Protein AF-A0ABD3NKS5-F1 (afdb_monomer)

Mean predicted aligned error: 14.47 Å

Secondary structure (DSSP, 8-state):
-----------------SSSTTHHHHHHHHHHHHHHHHHHTSSSSSS--------------------HHHHHHHHHTT--SS-------SEEEEE---HHHHHHHTT--HHHHHHHHHHHHHHHHHHHSPPP--S---SSTTTTTT--EEEEEEEEGGGGGS-HHHHHHHHHHHHHHHHHHHT-HHHHTTSEEEEEES----TTS-HHHHHHHHHHHHHHHHHHHHHHHTT-S-GGG-EEEEEEEEE-HHHHHHHHHHHHHHHHHTT-S--TTPPP-HHHHHTTSTTTTSPPPSEEEE-TT--S-TTSSTTGGGG-EEEE--S-GGG--HHHHHHHHHHHHT----TTPPP-

Foldseek 3Di:
DDDDDDDDDDDDDDDDDDPPPVVVVVVVVVVVVVVVVVVVVVVPPPDDDDDDDDDDDDDDDDDDPPDPVNVVVVVVVPDDDDDPPQDAWQAEEEDQFFLQVVCVVVVHHSLVSLLLLLVLVVQVVVLLAADDDDDDDDDQSPRRLRHQEYEYALAELVCVPPDPVVVVSSLVSLLVSLQVLLPDPCQQQLQEAEAEFADLVPPVRDPSSSVSNVSSNVSSVVNNVVNVVVPVDDPSRHHYYYYYHRDFLVVQQVQLVVVLVVCVVVVNDDDPPDDDDPLSSLCSGSCNPPQQTQEYEYEQQDPDCRRPPVPSCPQHHYHYYNHNSSRCHSVVVSVRRSVSSPDDRQVPPDDD

Radius of gyration: 27.71 Å; Cα contacts (8 Å, |Δi|>4): 425; chains: 1; bounding box: 54×72×102 Å

Sequence (352 aa):
MRLSLLLLCSVPVLTLSFACDIVFSSLRWRCTTRQNQQFDLQHQVSTAEGNINSHHNLTQSSSTHTSARDKLDTLVSKKNTDDTSIDVPRHIAFICDGNSRWAELNSLPTSIGHARGADRVIKLISSLRPRQSETNQSDSSIYFRRVQYCTLFAFSTENWSRPKSEIDTIFKLIERVAIQYQQHDAIKNGQIQIQILGDLDDNRIPSGMRNALNKLQFDSREACSHRQSNNDADENNILIVCLAINYGGRADLLQATAKLAQAIAAGEVVPPGTTIDEAEITKRLYTANLPDPDLIIRTGGENRLSNFLLWNAAYAELCFSDVLWPDFDEVALEEAITWYGKRNRRFGGRED

Nearest PDB structures (foldseek):
  4u82-assembly1_A  TM=9.388E-01  e=6.860E-23  Staphylococcus aureus subsp. aureus N315
  7cpn-assembly1_A  TM=9.320E-01  e=3.226E-23  Thermobifida fusca YX
  7jli-assembly1_A  TM=8.791E-01  e=2.459E-22  Bacillus subtilis
  7jlr-assembly1_A-2  TM=8.865E-01  e=4.741E-21  Bacillus subtilis
  5hc8-assembly1_A  TM=9.338E-01  e=1.153E-19  Lavandula lanata

pLDDT: mean 75.51, std 26.71, range [24.12, 98.62]

InterPro domains:
  IPR001441 Decaprenyl diphosphate synthase-like [MF_01139] (88-349)
  IPR001441 Decaprenyl diphosphate synthase-like [PF01255] (95-348)
  IPR001441 Decaprenyl diphosphate synthase-like [PTHR10291] (86-348)
  IPR001441 Decaprenyl diphosphate synthase-like [TIGR00055] (88-348)
  IPR001441 Decaprenyl diphosphate synthase-like [cd00475] (91-342)
  IPR018520 Di-trans-poly-cis-decaprenylcistransferase-like, conserved site [PS01066] (294-311)
  IPR036424 Decaprenyl diphosphate synthase-like superfamily [G3DSA:3.40.1180.10] (69-350)
  IPR036424 Decaprenyl diphosphate synthase-like superfamily [SSF64005] (88-343)

Structure (mmCIF, N/CA/C/O backbone):
data_AF-A0ABD3NKS5-F1
#
_entry.id   AF-A0ABD3NKS5-F1
#
loop_
_atom_site.group_PDB
_atom_site.id
_atom_site.type_symbol
_atom_site.label_atom_id
_atom_site.label_alt_id
_atom_site.label_comp_id
_atom_site.label_asym_id
_atom_site.label_entity_id
_atom_site.label_seq_id
_atom_site.pdbx_PDB_ins_code
_atom_site.Cartn_x
_atom_site.Cartn_y
_atom_site.Cartn_z
_atom_site.occupancy
_atom_site.B_iso_or_equiv
_atom_site.auth_seq_id
_atom_site.auth_comp_id
_atom_site.auth_asym_id
_atom_site.auth_atom_id
_atom_site.pdbx_PDB_model_num
ATOM 1 N N . MET A 1 1 ? -13.076 -37.741 43.794 1.00 31.89 1 MET A N 1
ATOM 2 C CA . MET A 1 1 ? -12.903 -38.922 42.911 1.00 31.89 1 MET A CA 1
ATOM 3 C C . MET A 1 1 ? -14.072 -38.920 41.933 1.00 31.89 1 MET A C 1
ATOM 5 O O . MET A 1 1 ? -15.187 -38.823 42.413 1.00 31.89 1 MET A O 1
ATOM 9 N N . ARG A 1 2 ? -13.838 -38.641 40.635 1.00 33.62 2 ARG A N 1
ATOM 10 C CA . ARG A 1 2 ? -13.948 -39.598 39.494 1.00 33.62 2 ARG A CA 1
ATOM 11 C C . ARG A 1 2 ? -15.304 -40.341 39.471 1.00 33.62 2 ARG A C 1
ATOM 13 O O . ARG A 1 2 ? -15.647 -40.918 40.485 1.00 33.62 2 ARG A O 1
ATOM 20 N N . LEU A 1 3 ? -16.079 -40.469 38.394 1.00 28.91 3 LEU A N 1
ATOM 21 C CA . LEU A 1 3 ? -15.898 -40.258 36.955 1.00 28.91 3 LEU A CA 1
ATOM 22 C C . LEU A 1 3 ? -17.302 -40.368 36.289 1.00 28.91 3 LEU A C 1
ATOM 24 O O . LEU A 1 3 ? -18.137 -41.126 36.766 1.00 28.91 3 LEU A O 1
ATOM 28 N N . SER A 1 4 ? -17.505 -39.621 35.203 1.00 32.47 4 SER A N 1
ATOM 29 C CA . SER A 1 4 ? -18.199 -39.904 33.926 1.00 32.47 4 SER A CA 1
ATOM 30 C C . SER A 1 4 ? -19.131 -41.126 33.727 1.00 32.47 4 SER A C 1
ATOM 32 O O . SER A 1 4 ? -18.707 -42.250 33.964 1.00 32.47 4 SER A O 1
ATOM 34 N N . LEU A 1 5 ? -20.291 -40.910 33.071 1.00 29.81 5 LEU A N 1
ATOM 35 C CA . LEU A 1 5 ? -20.907 -41.779 32.031 1.00 29.81 5 LEU A CA 1
ATOM 36 C C . LEU A 1 5 ? -21.975 -40.953 31.251 1.00 29.81 5 LEU A C 1
ATOM 38 O O . LEU A 1 5 ? -22.957 -40.522 31.842 1.00 29.81 5 LEU A O 1
ATOM 42 N N . LEU A 1 6 ? -21.707 -40.432 30.044 1.00 32.06 6 LEU A N 1
ATOM 43 C CA . LEU A 1 6 ? -21.978 -41.015 28.711 1.00 32.06 6 LEU A CA 1
ATOM 44 C C . LEU A 1 6 ? -23.418 -41.527 28.500 1.00 32.06 6 LEU A C 1
ATOM 46 O O . LEU A 1 6 ? -23.748 -42.642 28.889 1.00 32.06 6 LEU A O 1
ATOM 50 N N . LEU A 1 7 ? -24.229 -40.738 27.781 1.00 30.91 7 LEU A N 1
ATOM 51 C CA . LEU A 1 7 ? -25.473 -41.174 27.140 1.00 30.91 7 LEU A CA 1
ATOM 52 C C . LEU A 1 7 ? -25.440 -40.780 25.657 1.00 30.91 7 LEU A C 1
ATOM 54 O O . LEU A 1 7 ? -25.323 -39.611 25.297 1.00 30.91 7 LEU A O 1
ATOM 58 N N . LEU A 1 8 ? -25.468 -41.820 24.827 1.00 30.36 8 LEU A N 1
ATOM 59 C CA . LEU A 1 8 ? -25.483 -41.828 23.369 1.00 30.36 8 LEU A CA 1
ATOM 60 C C . LEU A 1 8 ? -26.890 -41.519 22.837 1.00 30.36 8 LEU A C 1
ATOM 62 O O . LEU A 1 8 ? -27.864 -42.083 23.329 1.00 30.36 8 LEU A O 1
ATOM 66 N N . CYS A 1 9 ? -26.980 -40.728 21.765 1.00 29.19 9 CYS A N 1
ATOM 67 C CA . CYS A 1 9 ? -28.094 -40.763 20.810 1.00 29.19 9 CYS A CA 1
ATOM 68 C C . CYS A 1 9 ? -27.575 -40.517 19.380 1.00 29.19 9 CYS A C 1
ATOM 70 O O . CYS A 1 9 ? -27.347 -39.393 18.950 1.00 29.19 9 CYS A O 1
ATOM 72 N N . SER A 1 10 ? -27.311 -41.638 18.708 1.00 30.27 10 SER A N 1
ATOM 73 C CA . SER A 1 10 ? -27.614 -41.994 17.310 1.00 30.27 10 SER A CA 1
ATOM 74 C C . SER A 1 10 ? -28.033 -40.917 16.289 1.00 30.27 10 SER A C 1
ATOM 76 O O . SER A 1 10 ? -29.120 -40.354 16.385 1.00 30.27 10 SER A O 1
ATOM 78 N N . VAL A 1 11 ? -27.269 -40.838 15.188 1.00 32.34 11 VAL A N 1
ATOM 79 C CA . VAL A 1 11 ? -27.745 -40.478 13.835 1.00 32.34 11 VAL A CA 1
ATOM 80 C C . VAL A 1 11 ? -27.161 -41.499 12.837 1.00 32.34 11 VAL A C 1
ATOM 82 O O . VAL A 1 11 ? -25.956 -41.754 12.900 1.00 32.34 11 VAL A O 1
ATOM 85 N N . PRO A 1 12 ? -27.957 -42.122 11.944 1.00 35.78 12 PRO A N 1
ATOM 86 C CA . PRO A 1 12 ? -27.455 -43.123 11.007 1.00 35.78 12 PRO A CA 1
ATOM 87 C C . PRO A 1 12 ? -26.877 -42.501 9.726 1.00 35.78 12 PRO A C 1
ATOM 89 O O . PRO A 1 12 ? -27.481 -41.647 9.081 1.00 35.78 12 PRO A O 1
ATOM 92 N N . VAL A 1 13 ? -25.698 -42.997 9.350 1.00 34.88 13 VAL A N 1
ATOM 93 C CA . VAL A 1 13 ? -25.018 -42.803 8.064 1.00 34.88 13 VAL A CA 1
ATOM 94 C C . VAL A 1 13 ? -25.648 -43.743 7.038 1.00 34.88 13 VAL A C 1
ATOM 96 O O . VAL A 1 13 ? -25.549 -44.948 7.231 1.00 34.88 13 VAL A O 1
ATOM 99 N N . LEU A 1 14 ? -26.265 -43.217 5.972 1.00 31.59 14 LEU A N 1
ATOM 100 C CA . LEU A 1 14 ? -26.424 -43.868 4.655 1.00 31.59 14 LEU A CA 1
ATOM 101 C C . LEU A 1 14 ? -27.252 -42.973 3.719 1.00 31.59 14 LEU A C 1
ATOM 103 O O . LEU A 1 14 ? -28.464 -42.876 3.865 1.00 31.59 14 LEU A O 1
ATOM 107 N N . THR A 1 15 ? -26.581 -42.312 2.770 1.00 32.56 15 THR A N 1
ATOM 108 C CA . THR A 1 15 ? -27.015 -42.065 1.369 1.00 32.56 15 THR A CA 1
ATOM 109 C C . THR A 1 15 ? -25.966 -41.192 0.655 1.00 32.56 15 THR A C 1
ATOM 111 O O . THR A 1 15 ? -26.226 -40.084 0.203 1.00 32.56 15 THR A O 1
ATOM 114 N N . LEU A 1 16 ? -24.735 -41.704 0.537 1.00 32.91 16 LEU A N 1
ATOM 115 C CA . LEU A 1 16 ? -23.748 -41.219 -0.436 1.00 32.91 16 LEU A CA 1
ATOM 116 C C . LEU A 1 16 ? -23.667 -42.250 -1.569 1.00 32.91 16 LEU A C 1
ATOM 118 O O . LEU A 1 16 ? -22.886 -43.193 -1.502 1.00 32.91 16 LEU A O 1
ATOM 122 N N . SER A 1 17 ? -24.520 -42.120 -2.589 1.00 34.75 17 SER A N 1
ATOM 123 C CA . SER A 1 17 ? -24.365 -42.896 -3.835 1.00 34.75 17 SER A CA 1
ATOM 124 C C . SER A 1 17 ? -25.027 -42.266 -5.071 1.00 34.75 17 SER A C 1
ATOM 126 O O . SER A 1 17 ? -25.359 -42.969 -6.012 1.00 34.75 17 SER A O 1
ATOM 128 N N . PHE A 1 18 ? -25.217 -40.941 -5.109 1.00 34.66 18 PHE A N 1
ATOM 129 C CA . PHE A 1 18 ? -25.774 -40.271 -6.303 1.00 34.66 18 PHE A CA 1
ATOM 130 C C . PHE A 1 18 ? -25.001 -39.029 -6.780 1.00 34.66 18 PHE A C 1
ATOM 132 O O . PHE A 1 18 ? -25.436 -38.351 -7.704 1.00 34.66 18 PHE A O 1
ATOM 139 N N . ALA A 1 19 ? -23.821 -38.745 -6.215 1.00 33.88 19 ALA A N 1
ATOM 140 C CA . ALA A 1 19 ? -23.006 -37.584 -6.603 1.00 33.88 19 ALA A CA 1
ATOM 141 C C . ALA A 1 19 ? -21.759 -37.920 -7.453 1.00 33.88 19 ALA A C 1
ATOM 143 O O . ALA A 1 19 ? -21.056 -37.005 -7.877 1.00 33.88 19 ALA A O 1
ATOM 144 N N . CYS A 1 20 ? -21.478 -39.198 -7.742 1.00 31.20 20 CYS A N 1
ATOM 145 C CA . CYS A 1 20 ? -20.275 -39.586 -8.498 1.00 31.20 20 CYS A CA 1
ATOM 146 C C . CYS A 1 20 ? -20.442 -39.612 -10.029 1.00 31.20 20 CYS A C 1
ATOM 148 O O . CYS A 1 20 ? -19.438 -39.509 -10.730 1.00 31.20 20 CYS A O 1
ATOM 150 N N . ASP A 1 21 ? -21.660 -39.640 -10.574 1.00 35.31 21 ASP A N 1
ATOM 151 C CA . ASP A 1 21 ? -21.845 -39.784 -12.032 1.00 35.31 21 ASP A CA 1
ATOM 152 C C . ASP A 1 21 ? -21.838 -38.455 -12.813 1.00 35.31 21 ASP A C 1
ATOM 154 O O . ASP A 1 21 ? -21.674 -38.440 -14.033 1.00 35.31 21 ASP A O 1
ATOM 158 N N . ILE A 1 22 ? -21.918 -37.310 -12.126 1.00 38.44 22 ILE A N 1
ATOM 159 C CA . ILE A 1 22 ? -21.885 -35.979 -12.767 1.00 38.44 22 ILE A CA 1
ATOM 160 C C . ILE A 1 22 ? -20.445 -35.446 -12.909 1.00 38.44 22 ILE A C 1
ATOM 162 O O . ILE A 1 22 ? -20.153 -34.632 -13.786 1.00 38.44 22 ILE A O 1
ATOM 166 N N . VAL A 1 23 ? -19.495 -35.955 -12.120 1.00 39.00 23 VAL A N 1
ATOM 167 C CA . VAL A 1 23 ? -18.091 -35.507 -12.180 1.00 39.00 23 VAL A CA 1
ATOM 168 C C . VAL A 1 23 ? -17.303 -36.235 -13.280 1.00 39.00 23 VAL A C 1
ATOM 170 O O . VAL A 1 23 ? -16.432 -35.633 -13.905 1.00 39.00 23 VAL A O 1
ATOM 173 N N . PHE A 1 24 ? -17.655 -37.478 -13.629 1.00 34.50 24 PHE A N 1
ATOM 174 C CA . PHE A 1 24 ? -16.929 -38.244 -14.655 1.00 34.50 24 PHE A CA 1
ATOM 175 C C . PHE A 1 24 ? -17.296 -37.903 -16.112 1.00 34.50 24 PHE A C 1
ATOM 177 O O . PHE A 1 24 ? -16.494 -38.144 -17.017 1.00 34.50 24 PHE A O 1
ATOM 184 N N . SER A 1 25 ? -18.445 -37.271 -16.370 1.00 35.59 25 SER A N 1
ATOM 185 C CA . SER A 1 25 ? -18.842 -36.833 -17.721 1.00 35.59 25 SER A CA 1
ATOM 186 C C . SER A 1 25 ? -18.165 -35.522 -18.158 1.00 35.59 25 SER A C 1
ATOM 188 O O . SER A 1 25 ? -17.848 -35.352 -19.337 1.00 35.59 25 SER A O 1
ATOM 190 N N . SER A 1 26 ? -17.830 -34.629 -17.218 1.00 36.38 26 SER A N 1
ATOM 191 C CA . SER A 1 26 ? -17.168 -33.342 -17.511 1.00 36.38 26 SER A CA 1
ATOM 192 C C . SER A 1 26 ? -15.657 -33.458 -17.780 1.00 36.38 26 SER A C 1
ATOM 194 O O . SER A 1 26 ? -15.101 -32.688 -18.569 1.00 36.38 26 SER A O 1
ATOM 196 N N . LEU A 1 27 ? -14.991 -34.469 -17.206 1.00 35.47 27 LEU A N 1
ATOM 197 C CA . LEU A 1 27 ? -13.576 -34.771 -17.465 1.00 35.47 27 LEU A CA 1
ATOM 198 C C . LEU A 1 27 ? -13.345 -35.430 -18.834 1.00 35.47 27 LEU A C 1
ATOM 200 O O . LEU A 1 27 ? -12.314 -35.190 -19.464 1.00 35.47 27 LEU A O 1
ATOM 204 N N . ARG A 1 28 ? -14.322 -36.187 -19.351 1.00 34.31 28 ARG A N 1
ATOM 205 C CA . ARG A 1 28 ? -14.235 -36.803 -20.687 1.00 34.31 28 ARG A CA 1
ATOM 206 C C . ARG A 1 28 ? -14.417 -35.779 -21.815 1.00 34.31 28 ARG A C 1
ATOM 208 O O . ARG A 1 28 ? -13.778 -35.898 -22.856 1.00 34.31 28 ARG A O 1
ATOM 215 N N . TRP A 1 29 ? -15.199 -34.719 -21.589 1.00 31.20 29 TRP A N 1
ATOM 216 C CA . TRP A 1 29 ? -15.355 -33.632 -22.563 1.00 31.20 29 TRP A CA 1
ATOM 217 C C . TRP A 1 29 ? -14.075 -32.787 -22.692 1.00 31.20 29 TRP A C 1
ATOM 219 O O . TRP A 1 29 ? -13.611 -32.549 -23.803 1.00 31.20 29 TRP A O 1
ATOM 229 N N . ARG A 1 30 ? -13.417 -32.439 -21.573 1.00 35.59 30 ARG A N 1
ATOM 230 C CA . ARG A 1 30 ? -12.204 -31.592 -21.572 1.00 35.59 30 ARG A CA 1
ATOM 231 C C . ARG A 1 30 ? -10.946 -32.248 -22.163 1.00 35.59 30 ARG A C 1
ATOM 233 O O . ARG A 1 30 ? -10.083 -31.527 -22.660 1.00 35.59 30 ARG A O 1
ATOM 240 N N . CYS A 1 31 ? -10.833 -33.579 -22.154 1.00 37.03 31 CYS A N 1
ATOM 241 C CA . CYS A 1 31 ? -9.714 -34.271 -22.814 1.00 37.03 31 CYS A CA 1
ATOM 242 C C . CYS A 1 31 ? -9.882 -34.372 -24.340 1.00 37.03 31 CYS A C 1
ATOM 244 O O . CYS A 1 31 ? -8.886 -34.344 -25.059 1.00 37.03 31 CYS A O 1
ATOM 246 N N . THR A 1 32 ? -11.117 -34.408 -24.845 1.00 39.97 32 THR A N 1
ATOM 247 C CA . THR A 1 32 ? -11.379 -34.542 -26.290 1.00 39.97 32 THR A CA 1
ATOM 248 C C . THR A 1 32 ? -11.152 -33.215 -27.035 1.00 39.97 32 THR A C 1
ATOM 250 O O . THR A 1 32 ? -10.661 -33.205 -28.160 1.00 39.97 32 THR A O 1
ATOM 253 N N . THR A 1 33 ? -11.400 -32.068 -26.388 1.00 41.31 33 THR A N 1
ATOM 254 C CA . THR A 1 33 ? -11.183 -30.734 -26.987 1.00 41.31 33 THR A CA 1
ATOM 255 C C . THR A 1 33 ? -9.701 -30.345 -27.091 1.00 41.31 33 THR A C 1
ATOM 257 O O . THR A 1 33 ? -9.327 -29.621 -28.010 1.00 41.31 33 THR A O 1
ATOM 260 N N . ARG A 1 34 ? -8.833 -30.854 -26.199 1.00 36.28 34 ARG A N 1
ATOM 261 C CA . ARG A 1 34 ? -7.379 -30.596 -26.247 1.00 36.28 34 ARG A CA 1
ATOM 262 C C . ARG A 1 34 ? -6.646 -31.414 -27.314 1.00 36.28 34 ARG A C 1
ATOM 264 O O . ARG A 1 34 ? -5.676 -30.913 -27.866 1.00 36.28 34 ARG A O 1
ATOM 271 N N . GLN A 1 35 ? -7.114 -32.621 -27.644 1.00 39.31 35 GLN A N 1
ATOM 272 C CA . GLN A 1 35 ? -6.531 -33.405 -28.742 1.00 39.31 35 GLN A CA 1
ATOM 273 C C . GLN A 1 35 ? -6.917 -32.854 -30.124 1.00 39.31 35 GLN A C 1
ATOM 275 O O . GLN A 1 35 ? -6.071 -32.840 -31.012 1.00 39.31 35 GLN A O 1
ATOM 280 N N . ASN A 1 36 ? -8.123 -32.299 -30.295 1.00 37.88 36 ASN A N 1
ATOM 281 C CA . ASN A 1 36 ? -8.531 -31.716 -31.581 1.00 37.88 36 ASN A CA 1
ATOM 282 C C . ASN A 1 36 ? -7.872 -30.355 -31.879 1.00 37.88 36 ASN A C 1
ATOM 284 O O . ASN A 1 36 ? -7.546 -30.090 -33.030 1.00 37.88 36 ASN A O 1
ATOM 288 N N . GLN A 1 37 ? -7.571 -29.525 -30.870 1.00 37.50 37 GLN A N 1
ATOM 289 C CA . GLN A 1 37 ? -6.815 -28.276 -31.087 1.00 37.50 37 GLN A CA 1
ATOM 290 C C . GLN A 1 37 ? -5.328 -28.504 -31.402 1.00 37.50 37 GLN A C 1
ATOM 292 O O . GLN A 1 37 ? -4.684 -27.642 -31.993 1.00 37.50 37 GLN A O 1
ATOM 297 N N . GLN A 1 38 ? -4.779 -29.664 -31.034 1.00 35.28 38 GLN A N 1
ATOM 298 C CA . GLN A 1 38 ? -3.383 -30.010 -31.302 1.00 35.28 38 GLN A CA 1
ATOM 299 C C . GLN A 1 38 ? -3.190 -30.669 -32.683 1.00 35.28 38 GLN A C 1
ATOM 301 O O . GLN A 1 38 ? -2.082 -30.641 -33.212 1.00 35.28 38 GLN A O 1
ATOM 306 N N . PHE A 1 39 ? -4.268 -31.175 -33.301 1.00 34.31 39 PHE A N 1
ATOM 307 C CA . PHE A 1 39 ? -4.276 -31.673 -34.683 1.00 34.31 39 PHE A CA 1
ATOM 308 C C . PHE A 1 39 ? -4.460 -30.559 -35.735 1.00 34.31 39 PHE A C 1
ATOM 310 O O . PHE A 1 39 ? -3.875 -30.654 -36.811 1.00 34.31 39 PHE A O 1
ATOM 317 N N . ASP A 1 40 ? -5.166 -29.467 -35.418 1.00 36.38 40 ASP A N 1
ATOM 318 C CA . ASP A 1 40 ? -5.358 -28.336 -36.352 1.00 36.38 40 ASP A CA 1
ATOM 319 C C . ASP A 1 40 ? -4.126 -27.418 -36.490 1.00 36.38 40 ASP A C 1
ATOM 321 O O . ASP A 1 40 ? -3.957 -26.737 -37.500 1.00 36.38 40 ASP A O 1
ATOM 325 N N . LEU A 1 41 ? -3.206 -27.434 -35.518 1.00 34.06 41 LEU A N 1
ATOM 326 C CA . LEU A 1 41 ? -1.968 -26.640 -35.561 1.00 34.06 41 LEU A CA 1
ATOM 327 C C . LEU A 1 41 ? -0.808 -27.339 -36.292 1.00 34.06 41 LEU A C 1
ATOM 329 O O . LEU A 1 41 ? 0.196 -26.696 -36.591 1.00 34.06 41 LEU A O 1
ATOM 333 N N . GLN A 1 42 ? -0.943 -28.626 -36.633 1.00 34.38 42 GLN A N 1
ATOM 334 C CA . GLN A 1 42 ? 0.047 -29.359 -37.437 1.00 34.38 42 GLN A CA 1
ATOM 335 C C . GLN A 1 42 ? -0.288 -29.409 -38.937 1.00 34.38 42 GLN A C 1
ATOM 337 O O . GLN A 1 42 ? 0.547 -29.851 -39.720 1.00 34.38 42 GLN A O 1
ATOM 342 N N . HIS A 1 43 ? -1.446 -28.887 -39.362 1.00 34.47 43 HIS A N 1
ATOM 343 C CA . HIS A 1 43 ? -1.846 -28.853 -40.776 1.00 34.47 43 HIS A CA 1
ATOM 344 C C . HIS A 1 43 ? -1.724 -27.480 -41.464 1.00 34.47 43 HIS A C 1
ATOM 346 O O . HIS A 1 43 ? -2.007 -27.379 -42.656 1.00 34.47 43 HIS A O 1
ATOM 352 N N . GLN A 1 44 ? -1.241 -26.441 -40.769 1.00 32.19 44 GLN A N 1
ATOM 353 C CA . GLN A 1 44 ? -0.988 -25.107 -41.350 1.00 32.19 44 GLN A CA 1
ATOM 354 C C . GLN A 1 44 ? 0.496 -24.702 -41.407 1.00 32.19 44 GLN A C 1
ATOM 356 O O . GLN A 1 44 ? 0.817 -23.570 -41.757 1.00 32.19 44 GLN A O 1
ATOM 361 N N . VAL A 1 45 ? 1.418 -25.634 -41.151 1.00 33.34 45 VAL A N 1
ATOM 362 C CA . VAL A 1 45 ? 2.865 -25.439 -41.360 1.00 33.34 45 VAL A CA 1
ATOM 363 C C . VAL A 1 45 ? 3.360 -26.440 -42.404 1.00 33.34 45 VAL A C 1
ATOM 365 O O . VAL A 1 45 ? 4.120 -27.354 -42.113 1.00 33.34 45 VAL A O 1
ATOM 368 N N . SER A 1 46 ? 2.861 -26.317 -43.635 1.00 31.48 46 SER A N 1
ATOM 369 C CA . SER A 1 46 ? 3.431 -26.987 -44.813 1.00 31.48 46 SER A CA 1
ATOM 370 C C . SER A 1 46 ? 2.898 -26.358 -46.104 1.00 31.48 46 SER A C 1
ATOM 372 O O . SER A 1 46 ? 2.183 -27.000 -46.853 1.00 31.48 46 SER A O 1
ATOM 374 N N . THR A 1 47 ? 3.195 -25.077 -46.333 1.00 33.28 47 THR A N 1
ATOM 375 C CA . THR A 1 47 ? 3.251 -24.444 -47.669 1.00 33.28 47 THR A CA 1
ATOM 376 C C . THR A 1 47 ? 3.725 -23.000 -47.501 1.00 33.28 47 THR A C 1
ATOM 378 O O . THR A 1 47 ? 2.898 -22.101 -47.392 1.00 33.28 47 THR A O 1
ATOM 381 N N . ALA A 1 48 ? 5.038 -22.771 -47.432 1.00 29.08 48 ALA A N 1
ATOM 382 C CA . ALA A 1 48 ? 5.668 -21.487 -47.776 1.00 29.08 48 ALA A CA 1
ATOM 383 C C . ALA A 1 48 ? 7.200 -21.610 -47.690 1.00 29.08 48 ALA A C 1
ATOM 385 O O . ALA A 1 48 ? 7.843 -20.963 -46.871 1.00 29.08 48 ALA A O 1
ATOM 386 N N . GLU A 1 49 ? 7.795 -22.439 -48.547 1.00 27.41 49 GLU A N 1
ATOM 387 C CA . GLU A 1 49 ? 9.214 -22.315 -48.890 1.00 27.41 49 GLU A CA 1
ATOM 388 C C . GLU A 1 49 ? 9.339 -22.207 -50.413 1.00 27.41 49 GLU A C 1
ATOM 390 O O . GLU A 1 49 ? 8.871 -23.077 -51.145 1.00 27.41 49 GLU A O 1
ATOM 395 N N . GLY A 1 50 ? 9.962 -21.116 -50.872 1.00 26.33 50 GLY A N 1
ATOM 396 C CA . GLY A 1 50 ? 10.423 -20.931 -52.249 1.00 26.33 50 GLY A CA 1
ATOM 397 C C . GLY A 1 50 ? 9.717 -19.823 -53.039 1.00 26.33 50 GLY A C 1
ATOM 398 O O . GLY A 1 50 ? 8.754 -20.092 -53.745 1.00 26.33 50 GLY A O 1
ATOM 399 N N . ASN A 1 51 ? 10.237 -18.589 -53.016 1.00 27.22 51 ASN A N 1
ATOM 400 C CA . ASN A 1 51 ? 11.075 -18.100 -54.122 1.00 27.22 51 ASN A CA 1
ATOM 401 C C . ASN A 1 51 ? 11.630 -16.683 -53.896 1.00 27.22 51 ASN A C 1
ATOM 403 O O . ASN A 1 51 ? 11.034 -15.838 -53.236 1.00 27.22 51 ASN A O 1
ATOM 407 N N . ILE A 1 52 ? 12.805 -16.472 -54.481 1.00 28.34 52 ILE A N 1
ATOM 408 C CA . ILE A 1 52 ? 13.729 -15.346 -54.333 1.00 28.34 52 ILE A CA 1
ATOM 409 C C . ILE A 1 52 ? 13.529 -14.310 -55.462 1.00 28.34 52 ILE A C 1
ATOM 411 O O . ILE A 1 52 ? 13.295 -14.689 -56.603 1.00 28.34 52 ILE A O 1
ATOM 415 N N . ASN A 1 53 ? 13.718 -13.027 -55.114 1.00 26.44 53 ASN A N 1
ATOM 416 C CA . ASN A 1 53 ? 14.074 -11.835 -55.915 1.00 26.44 53 ASN A CA 1
ATOM 417 C C . ASN A 1 53 ? 13.359 -11.541 -57.252 1.00 26.44 53 ASN A C 1
ATOM 419 O O . ASN A 1 53 ? 13.576 -12.217 -58.252 1.00 26.44 53 ASN A O 1
ATOM 423 N N . SER A 1 54 ? 12.735 -10.358 -57.357 1.00 26.12 54 SER A N 1
ATOM 424 C CA . SER A 1 54 ? 13.270 -9.196 -58.109 1.00 26.12 54 SER A CA 1
ATOM 425 C C . SER A 1 54 ? 12.200 -8.120 -58.377 1.00 26.12 54 SER A C 1
ATOM 427 O O . SER A 1 54 ? 11.022 -8.416 -58.526 1.00 26.12 54 SER A O 1
ATOM 429 N N . HIS A 1 55 ? 12.688 -6.882 -58.504 1.00 27.81 55 HIS A N 1
ATOM 430 C CA . HIS A 1 55 ? 12.108 -5.699 -59.153 1.00 27.81 55 HIS A CA 1
ATOM 431 C C . HIS A 1 55 ? 11.606 -4.511 -58.312 1.00 27.81 55 HIS A C 1
ATOM 433 O O . HIS A 1 55 ? 10.762 -4.582 -57.428 1.00 27.81 55 HIS A O 1
ATOM 439 N N . HIS A 1 56 ? 12.221 -3.391 -58.694 1.00 26.86 56 HIS A N 1
ATOM 440 C CA . HIS A 1 56 ? 12.062 -2.001 -58.312 1.00 26.86 56 HIS A CA 1
ATOM 441 C C . HIS A 1 56 ? 10.697 -1.394 -58.677 1.00 26.86 56 HIS A C 1
ATOM 443 O O . HIS A 1 56 ? 10.134 -1.699 -59.724 1.00 26.86 56 HIS A O 1
ATOM 449 N N . ASN A 1 57 ? 10.376 -0.354 -57.899 1.00 24.12 57 ASN A N 1
ATOM 450 C CA . ASN A 1 57 ? 9.624 0.868 -58.213 1.00 24.12 57 ASN A CA 1
ATOM 451 C C . ASN A 1 57 ? 8.105 0.934 -57.971 1.00 24.12 57 ASN A C 1
ATOM 453 O O . ASN A 1 57 ? 7.309 0.262 -58.609 1.00 24.12 57 ASN A O 1
ATOM 457 N N . LEU A 1 58 ? 7.784 1.950 -57.152 1.00 27.39 58 LEU A N 1
ATOM 458 C CA . LEU A 1 58 ? 6.637 2.862 -57.213 1.00 27.39 58 LEU A CA 1
ATOM 459 C C . LEU A 1 58 ? 5.244 2.251 -57.019 1.00 27.39 58 LEU A C 1
ATOM 461 O O . LEU A 1 58 ? 4.648 1.756 -57.957 1.00 27.39 58 LEU A O 1
ATOM 465 N N . THR A 1 59 ? 4.675 2.468 -55.829 1.00 26.64 59 THR A N 1
ATOM 466 C CA . THR A 1 59 ? 3.462 3.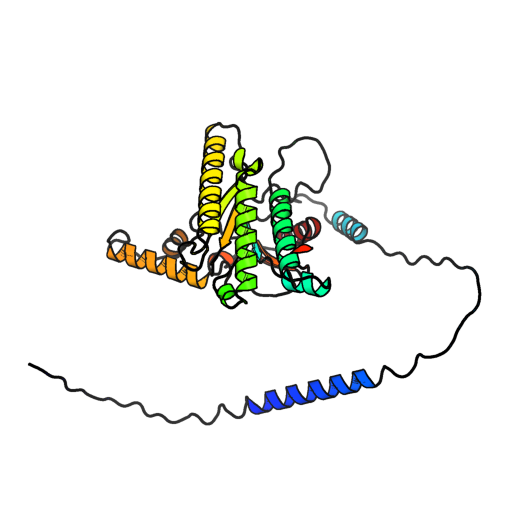294 -55.657 1.00 26.64 59 THR A CA 1
ATOM 467 C C . THR A 1 59 ? 3.238 3.565 -54.170 1.00 26.64 59 THR A C 1
ATOM 469 O O . THR A 1 59 ? 3.135 2.643 -53.366 1.00 26.64 59 THR A O 1
ATOM 472 N N . GLN A 1 60 ? 3.157 4.847 -53.810 1.00 30.58 60 GLN A N 1
ATOM 473 C CA . GLN A 1 60 ? 2.543 5.291 -52.563 1.00 30.58 60 GLN A CA 1
ATOM 474 C C . GLN A 1 60 ? 1.059 4.906 -52.600 1.00 30.58 60 GLN A C 1
ATOM 476 O O . GLN A 1 60 ? 0.344 5.315 -53.511 1.00 30.58 60 GLN A O 1
ATOM 481 N N . SER A 1 61 ? 0.587 4.161 -51.603 1.00 26.67 61 SER A N 1
ATOM 482 C CA . SER A 1 61 ? -0.831 4.164 -51.248 1.00 26.67 61 SER A CA 1
ATOM 483 C C . SER A 1 61 ? -0.946 4.317 -49.736 1.00 26.67 61 SER A C 1
ATOM 485 O O . SER A 1 61 ? -0.385 3.559 -48.949 1.00 26.67 61 SER A O 1
ATOM 487 N N . SER A 1 62 ? -1.579 5.418 -49.354 1.00 27.89 62 SER A N 1
ATOM 488 C CA . SER A 1 62 ? -1.815 5.867 -47.995 1.00 27.89 62 SER A CA 1
ATOM 489 C C . SER A 1 62 ? -2.941 5.053 -47.357 1.00 27.89 62 SER A C 1
ATOM 491 O O . SER A 1 62 ? -4.102 5.215 -47.731 1.00 27.89 62 SER A O 1
ATOM 493 N N . SER A 1 63 ? -2.626 4.226 -46.363 1.00 28.20 63 SER A N 1
ATOM 494 C CA . SER A 1 63 ? -3.611 3.711 -45.408 1.00 28.20 63 SER A CA 1
ATOM 495 C C . SER A 1 63 ? -3.555 4.563 -44.141 1.00 28.20 63 SER A C 1
ATOM 497 O O . SER A 1 63 ? -2.582 4.530 -43.388 1.00 28.20 63 SER A O 1
ATOM 499 N N . THR A 1 64 ? -4.588 5.372 -43.931 1.00 30.41 64 THR A N 1
ATOM 500 C CA . THR A 1 64 ? -4.749 6.268 -42.785 1.00 30.41 64 THR A CA 1
ATOM 501 C C . THR A 1 64 ? -4.979 5.470 -41.500 1.00 30.41 64 THR A C 1
ATOM 503 O O . THR A 1 64 ? -6.088 5.007 -41.238 1.00 30.41 64 THR A O 1
ATOM 506 N N . HIS A 1 65 ? -3.941 5.329 -40.674 1.00 34.00 65 HIS A N 1
ATOM 507 C CA . HIS A 1 65 ? -4.100 5.004 -39.259 1.00 34.00 65 HIS A CA 1
ATOM 508 C C . HIS A 1 65 ? -4.551 6.265 -38.516 1.00 34.00 65 HIS A C 1
ATOM 510 O O . HIS A 1 65 ? -3.740 7.117 -38.167 1.00 34.00 65 HIS A O 1
ATOM 516 N N . THR A 1 66 ? -5.856 6.396 -38.296 1.00 38.06 66 THR A N 1
ATOM 517 C CA . THR A 1 66 ? -6.424 7.384 -37.372 1.00 38.06 66 THR A CA 1
ATOM 518 C C . THR A 1 66 ? -5.948 7.048 -35.958 1.00 38.06 66 THR A C 1
ATOM 520 O O . THR A 1 66 ? -6.193 5.940 -35.470 1.00 38.06 66 THR A O 1
ATOM 523 N N . SER A 1 67 ? -5.215 7.964 -35.325 1.00 43.81 67 SER A N 1
ATOM 524 C CA . SER A 1 67 ? -4.587 7.718 -34.027 1.00 43.81 67 SER A CA 1
ATOM 525 C C . SER A 1 67 ? -5.627 7.761 -32.902 1.00 43.81 67 SER A C 1
ATOM 527 O O . SER A 1 67 ? -6.701 8.347 -33.046 1.00 43.81 67 SER A O 1
ATOM 529 N N . ALA A 1 68 ? -5.323 7.155 -31.752 1.00 42.19 68 ALA A N 1
ATOM 530 C CA . ALA A 1 68 ? -6.190 7.198 -30.572 1.00 42.19 68 ALA A CA 1
ATOM 531 C C . ALA A 1 68 ? -6.519 8.637 -30.107 1.00 42.19 68 ALA A C 1
ATOM 533 O O . ALA A 1 68 ? -7.579 8.847 -29.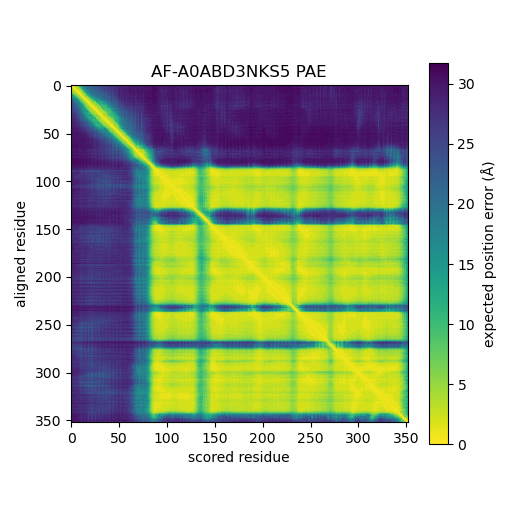519 1.00 42.19 68 ALA A O 1
ATOM 534 N N . ARG A 1 69 ? -5.671 9.626 -30.444 1.00 37.38 69 ARG A N 1
ATOM 535 C CA . ARG A 1 69 ? -5.930 11.063 -30.236 1.00 37.38 69 ARG A CA 1
ATOM 536 C C . ARG A 1 69 ? -7.121 11.570 -31.051 1.00 37.38 69 ARG A C 1
ATOM 538 O O . ARG A 1 69 ? -7.987 12.234 -30.500 1.00 37.38 69 ARG A O 1
ATOM 545 N N . ASP A 1 70 ? -7.235 11.177 -32.316 1.00 37.56 70 ASP A N 1
ATOM 546 C CA . ASP A 1 70 ? -8.297 11.682 -33.200 1.00 37.56 70 ASP A CA 1
ATOM 547 C C . ASP A 1 70 ? -9.683 11.155 -32.791 1.00 37.56 70 ASP A C 1
ATOM 549 O O . ASP A 1 70 ? -10.698 11.837 -32.954 1.00 37.56 70 ASP A O 1
ATOM 553 N N . LYS A 1 71 ? -9.732 9.943 -32.215 1.00 42.25 71 LYS A N 1
ATOM 554 C CA . LYS A 1 71 ? -10.952 9.368 -31.619 1.00 42.25 71 LYS A CA 1
ATOM 555 C C . LYS A 1 71 ? -11.345 10.053 -30.304 1.00 42.25 71 LYS A C 1
ATOM 557 O O . LYS A 1 71 ? -12.527 10.060 -29.966 1.00 42.25 71 LYS A O 1
ATOM 562 N N . LEU A 1 72 ? -10.383 10.618 -29.572 1.00 42.56 72 LEU A N 1
ATOM 563 C CA . LEU A 1 72 ? -10.615 11.354 -28.328 1.00 42.56 72 LEU A CA 1
ATOM 564 C C . LEU A 1 72 ? -11.256 12.720 -28.621 1.00 42.56 72 LEU A C 1
ATOM 566 O O . LEU A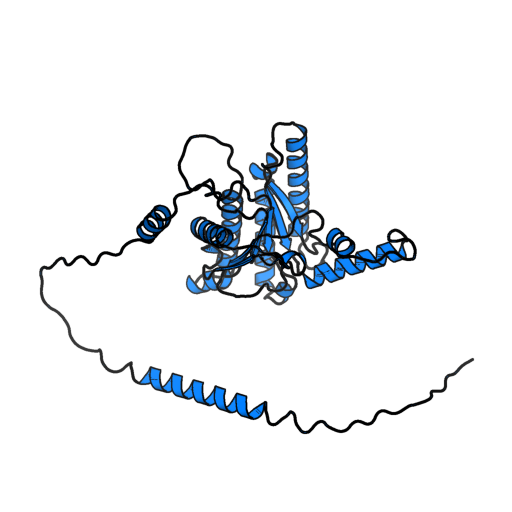 1 72 ? -12.284 13.050 -28.031 1.00 42.56 72 LEU A O 1
ATOM 570 N N . ASP A 1 73 ? -10.746 13.438 -29.623 1.00 37.66 73 ASP A N 1
ATOM 571 C CA . ASP A 1 73 ? -11.272 14.750 -30.033 1.00 37.66 73 ASP A CA 1
ATOM 572 C C . ASP A 1 73 ? -12.702 14.666 -30.597 1.00 37.66 73 ASP A C 1
ATOM 574 O O . ASP A 1 73 ? -13.542 15.548 -30.373 1.00 37.66 73 ASP A O 1
ATOM 578 N N . THR A 1 74 ? -13.042 13.559 -31.270 1.00 36.97 74 THR A N 1
ATOM 579 C CA . THR A 1 74 ? -14.412 13.337 -31.768 1.00 36.97 74 THR A CA 1
ATOM 580 C C . THR A 1 74 ? -15.411 12.986 -30.662 1.00 36.97 74 THR A C 1
ATOM 582 O O . THR A 1 74 ? -16.597 13.291 -30.808 1.00 36.97 74 THR A O 1
ATOM 585 N N . LEU A 1 75 ? -14.968 12.391 -29.549 1.00 41.12 75 LEU A N 1
ATOM 586 C CA . LEU A 1 75 ? -15.823 12.100 -28.389 1.00 41.12 75 LEU A CA 1
ATOM 587 C C . LEU A 1 75 ? -16.102 13.354 -27.546 1.00 41.12 75 LEU A C 1
ATOM 589 O O . LEU A 1 75 ? -17.210 13.501 -27.031 1.00 41.12 75 LEU A O 1
ATOM 593 N N . VAL A 1 76 ? -15.142 14.281 -27.467 1.00 42.88 76 VAL A N 1
ATOM 594 C CA . VAL A 1 76 ? -15.296 15.585 -26.793 1.00 42.88 76 VAL A CA 1
ATOM 595 C C . VAL A 1 76 ? -16.279 16.492 -27.546 1.00 42.88 76 VAL A C 1
ATOM 597 O O . VAL A 1 76 ? -17.073 17.205 -26.939 1.00 42.88 76 VAL A O 1
ATOM 600 N N . SER A 1 77 ? -16.324 16.392 -28.876 1.00 35.31 77 SER A N 1
ATOM 601 C CA . SER A 1 77 ? -17.135 17.273 -29.730 1.00 35.31 77 SER A CA 1
ATOM 602 C C . SER A 1 77 ? -18.653 17.010 -29.694 1.00 35.31 77 SER A C 1
ATOM 604 O O . SER A 1 77 ? -19.413 17.764 -30.301 1.00 35.31 77 SER A O 1
ATOM 606 N N . LYS A 1 78 ? -19.129 15.952 -29.018 1.00 35.53 78 LYS A N 1
ATOM 607 C CA . LYS A 1 78 ? -20.552 15.547 -29.048 1.00 35.53 78 LYS A CA 1
ATOM 608 C C . LYS A 1 78 ? -21.311 15.685 -27.728 1.00 35.53 78 LYS A C 1
ATOM 610 O O . LYS A 1 78 ? -22.453 15.234 -27.649 1.00 35.53 78 LYS A O 1
ATOM 615 N N . LYS A 1 79 ? -20.730 16.329 -26.713 1.00 32.22 79 LYS A N 1
ATOM 616 C CA . LYS A 1 79 ? -21.399 16.552 -25.423 1.00 32.22 79 LYS A CA 1
ATOM 617 C C . LYS A 1 79 ? -21.216 17.998 -24.953 1.00 32.22 79 LYS A C 1
ATOM 619 O O . LYS A 1 79 ? -20.370 18.284 -24.120 1.00 32.22 79 LYS A O 1
ATOM 624 N N . ASN A 1 80 ? -22.031 18.908 -25.484 1.00 37.94 80 ASN A N 1
ATOM 625 C CA . ASN A 1 80 ? -22.241 20.213 -24.858 1.00 37.94 80 ASN A CA 1
ATOM 626 C C . ASN A 1 80 ? -23.413 20.094 -23.884 1.00 37.94 80 ASN A C 1
ATOM 628 O O . ASN A 1 80 ? -24.533 19.883 -24.339 1.00 37.94 80 ASN A O 1
ATOM 632 N N . THR A 1 81 ? -23.123 20.159 -22.582 1.00 36.97 81 THR A N 1
ATOM 633 C CA . THR A 1 81 ? -23.599 21.187 -21.632 1.00 36.97 81 THR A CA 1
ATOM 634 C C . THR A 1 81 ? -23.222 20.765 -20.204 1.00 36.97 81 THR A C 1
ATOM 636 O O . THR A 1 81 ? -23.767 19.792 -19.692 1.00 36.97 81 THR A O 1
ATOM 639 N N . ASP A 1 82 ? -22.298 21.520 -19.605 1.00 37.19 82 ASP A N 1
ATOM 640 C CA . ASP A 1 82 ? -22.307 21.927 -18.190 1.00 37.19 82 ASP A CA 1
ATOM 641 C C . ASP A 1 82 ? -22.253 20.828 -17.099 1.00 37.19 82 ASP A C 1
ATOM 643 O O . ASP A 1 82 ? -23.177 20.685 -16.312 1.00 37.19 82 ASP A O 1
ATOM 647 N N . ASP A 1 83 ? -21.170 20.036 -17.085 1.00 40.44 83 ASP A N 1
ATOM 648 C CA . ASP A 1 83 ? -20.476 19.467 -15.900 1.00 40.44 83 ASP A CA 1
ATOM 649 C C . ASP A 1 83 ? -19.431 18.453 -16.408 1.00 40.44 83 ASP A C 1
ATOM 651 O O . ASP A 1 83 ? -19.712 17.273 -16.621 1.00 40.44 83 ASP A O 1
ATOM 655 N N . THR A 1 84 ? -18.219 18.918 -16.717 1.00 41.44 84 THR A N 1
ATOM 656 C CA . THR A 1 84 ? -17.097 18.041 -17.104 1.00 41.44 84 THR A CA 1
ATOM 657 C C . THR A 1 84 ? -16.068 17.949 -15.985 1.00 41.44 84 THR A C 1
ATOM 659 O O . THR A 1 84 ? -14.863 17.966 -16.244 1.00 41.44 84 THR A O 1
ATOM 662 N N . SER A 1 85 ? -16.513 17.878 -14.729 1.00 55.81 85 SER A N 1
ATOM 663 C CA . SER A 1 85 ? -15.631 17.428 -13.658 1.00 55.81 85 SER A CA 1
ATOM 664 C C . SER A 1 85 ? -15.459 15.910 -13.781 1.00 55.81 85 SER A C 1
ATOM 666 O O . SER A 1 85 ? -16.374 15.126 -13.554 1.00 55.81 85 SER A O 1
ATOM 668 N N . ILE A 1 86 ? -14.287 15.470 -14.242 1.00 63.81 86 ILE A N 1
ATOM 669 C CA . ILE A 1 86 ? -13.938 14.046 -14.220 1.00 63.81 86 ILE A CA 1
ATOM 670 C C . ILE A 1 86 ? -13.883 13.639 -12.748 1.00 63.81 86 ILE A C 1
ATOM 672 O O . ILE A 1 86 ? -13.138 14.251 -11.979 1.00 63.81 86 ILE A O 1
ATOM 676 N N . ASP A 1 87 ? -14.696 12.659 -12.344 1.00 80.69 87 ASP A N 1
ATOM 677 C CA . ASP A 1 87 ? -14.626 12.125 -10.985 1.00 80.69 87 ASP A CA 1
ATOM 678 C C . ASP A 1 87 ? -13.268 11.434 -10.807 1.00 80.69 87 ASP A C 1
ATOM 680 O O . ASP A 1 87 ? -12.896 10.549 -11.581 1.00 80.69 87 ASP A O 1
ATOM 684 N N . VAL A 1 88 ? -12.503 11.887 -9.816 1.00 85.38 88 VAL A N 1
ATOM 685 C CA . VAL A 1 88 ? -11.145 11.410 -9.537 1.00 85.38 88 VAL A CA 1
ATOM 686 C C . VAL A 1 88 ? -11.183 10.687 -8.196 1.00 85.38 88 VAL A C 1
ATOM 688 O O . VAL A 1 88 ? -11.651 11.278 -7.219 1.00 85.38 88 VAL A O 1
ATOM 691 N N . PRO A 1 89 ? -10.664 9.450 -8.111 1.00 91.69 89 PRO A N 1
ATOM 692 C CA . PRO A 1 89 ? -10.643 8.708 -6.858 1.00 91.69 89 PRO A CA 1
ATOM 693 C C . PRO A 1 89 ? -9.770 9.432 -5.826 1.00 91.69 89 PRO A C 1
ATOM 695 O O . PRO A 1 89 ? -8.648 9.851 -6.120 1.00 91.69 89 PRO A O 1
ATOM 698 N N . ARG A 1 90 ? -10.263 9.553 -4.593 1.00 91.75 90 ARG A N 1
ATOM 699 C CA . ARG A 1 90 ? -9.517 10.133 -3.471 1.00 91.75 90 ARG A CA 1
ATOM 700 C C . ARG A 1 90 ? -8.475 9.149 -2.949 1.00 91.75 90 ARG A C 1
ATOM 702 O O . ARG A 1 90 ? -7.376 9.563 -2.569 1.00 91.75 90 ARG A O 1
ATOM 709 N N . HIS A 1 91 ? -8.813 7.862 -2.935 1.00 95.50 91 HIS A N 1
ATOM 710 C CA . HIS A 1 91 ? -7.920 6.784 -2.525 1.00 95.50 91 HIS A CA 1
ATOM 711 C C . HIS A 1 91 ? -7.787 5.734 -3.632 1.00 95.50 91 HIS A C 1
ATOM 713 O O . HIS A 1 91 ? -8.759 5.067 -3.988 1.00 95.50 91 HIS A O 1
ATOM 719 N N . ILE A 1 92 ? -6.564 5.566 -4.147 1.00 97.56 92 ILE A N 1
ATOM 720 C CA . ILE A 1 92 ? -6.223 4.504 -5.099 1.00 97.56 92 ILE A CA 1
ATOM 721 C C . ILE A 1 92 ? -5.360 3.446 -4.406 1.00 97.56 92 ILE A C 1
ATOM 723 O O . ILE A 1 92 ? -4.345 3.772 -3.793 1.00 97.56 92 ILE A O 1
ATOM 727 N N . ALA A 1 93 ? -5.721 2.172 -4.532 1.00 98.56 93 ALA A N 1
ATOM 728 C CA . ALA A 1 93 ? -4.884 1.063 -4.090 1.00 98.56 93 ALA A CA 1
ATOM 729 C C . ALA A 1 93 ? -4.344 0.263 -5.285 1.00 98.56 93 ALA A C 1
ATOM 731 O O . ALA A 1 93 ? -5.045 0.065 -6.273 1.00 98.56 93 ALA A O 1
ATOM 732 N N . PHE A 1 94 ? -3.108 -0.223 -5.199 1.00 98.62 94 PHE A N 1
ATOM 733 C CA . PHE A 1 94 ? -2.408 -0.893 -6.291 1.00 98.62 94 PHE A CA 1
ATOM 734 C C . PHE A 1 94 ? -1.952 -2.293 -5.890 1.00 98.62 94 PHE A C 1
ATOM 736 O O . PHE A 1 94 ? -1.233 -2.480 -4.906 1.00 98.62 94 PHE A O 1
ATOM 743 N N . ILE A 1 95 ? -2.308 -3.276 -6.714 1.00 98.50 95 ILE A N 1
ATOM 744 C CA . ILE A 1 95 ? -1.716 -4.612 -6.713 1.00 98.50 95 ILE A CA 1
ATOM 745 C C . ILE A 1 95 ? -0.670 -4.646 -7.833 1.00 98.50 95 ILE A C 1
ATOM 747 O O . ILE A 1 95 ? -1.002 -4.841 -9.004 1.00 98.50 95 ILE A O 1
ATOM 751 N N . CYS A 1 96 ? 0.593 -4.439 -7.452 1.00 96.88 96 CYS A N 1
ATOM 752 C CA . CYS A 1 96 ? 1.745 -4.273 -8.343 1.00 96.88 96 CYS A CA 1
ATOM 753 C C . CYS A 1 96 ? 2.248 -5.614 -8.916 1.00 96.88 96 CYS A C 1
ATOM 755 O O . CYS A 1 96 ? 3.333 -6.094 -8.581 1.00 96.88 96 CYS A O 1
ATOM 757 N N . ASP A 1 97 ? 1.433 -6.258 -9.748 1.00 96.69 97 ASP A N 1
ATOM 758 C CA . ASP A 1 97 ? 1.694 -7.582 -10.321 1.00 96.69 97 ASP A CA 1
ATOM 759 C C . ASP A 1 97 ? 2.341 -7.485 -11.721 1.00 96.69 97 ASP A C 1
ATOM 761 O O . ASP A 1 97 ? 2.179 -6.507 -12.454 1.00 96.69 97 ASP A O 1
ATOM 765 N N . GLY A 1 98 ? 3.112 -8.509 -12.090 1.00 96.69 98 GLY A N 1
ATOM 766 C CA . GLY A 1 98 ? 3.789 -8.612 -13.384 1.00 96.69 98 GLY A CA 1
ATOM 767 C C . GLY A 1 98 ? 5.310 -8.451 -13.353 1.00 96.69 98 GLY A C 1
ATOM 768 O O . GLY A 1 98 ? 5.927 -8.629 -14.394 1.00 96.69 98 GLY A O 1
ATOM 769 N N . ASN A 1 99 ? 5.941 -8.192 -12.200 1.00 97.19 99 ASN A N 1
ATOM 770 C CA . ASN A 1 99 ? 7.400 -7.981 -12.111 1.00 97.19 99 ASN A CA 1
ATOM 771 C C . ASN A 1 99 ? 8.224 -9.154 -12.663 1.00 97.19 99 ASN A C 1
ATOM 773 O O . ASN A 1 99 ? 9.100 -8.959 -13.503 1.00 97.19 99 ASN A O 1
ATOM 777 N N . SER A 1 100 ? 7.935 -10.379 -12.211 1.00 94.75 100 SER A N 1
ATOM 778 C CA . SER A 1 100 ? 8.665 -11.575 -12.651 1.00 94.75 100 SER A CA 1
ATOM 779 C C . SER A 1 100 ? 8.430 -11.870 -14.132 1.00 94.75 100 SER A C 1
ATOM 781 O O . SER A 1 100 ? 9.387 -12.083 -14.867 1.00 94.75 100 SER A O 1
ATOM 783 N N . ARG A 1 101 ? 7.172 -11.770 -14.584 1.00 96.81 101 ARG A N 1
ATOM 784 C CA . ARG A 1 101 ? 6.786 -11.959 -15.992 1.00 96.81 101 ARG A CA 1
ATOM 785 C C . ARG A 1 101 ? 7.441 -10.929 -16.909 1.00 96.81 101 ARG A C 1
ATOM 787 O O . ARG A 1 101 ? 7.896 -11.273 -17.991 1.00 96.81 101 ARG A O 1
ATOM 794 N N . TRP A 1 102 ? 7.543 -9.680 -16.463 1.00 98.31 102 TRP A N 1
ATOM 795 C CA . TRP A 1 102 ? 8.232 -8.627 -17.204 1.00 98.31 102 TRP A CA 1
ATOM 796 C C . TRP A 1 102 ? 9.714 -8.956 -17.384 1.00 98.31 102 TRP A C 1
ATOM 798 O O . TRP A 1 102 ? 10.246 -8.816 -18.483 1.00 98.31 102 TRP A O 1
ATOM 808 N N . ALA A 1 103 ? 10.378 -9.440 -16.330 1.00 97.44 103 ALA A N 1
ATOM 809 C CA . ALA A 1 103 ? 11.772 -9.859 -16.425 1.00 97.44 103 ALA A CA 1
ATOM 810 C C . ALA A 1 103 ? 11.936 -11.039 -17.395 1.00 97.44 103 ALA A C 1
ATOM 812 O O . ALA A 1 103 ? 12.801 -10.986 -18.263 1.00 97.44 103 ALA A O 1
ATOM 813 N N . GLU A 1 104 ? 11.069 -12.050 -17.303 1.00 96.62 104 GLU A N 1
ATOM 814 C CA . GLU A 1 104 ? 11.068 -13.216 -18.196 1.00 96.62 104 GLU A CA 1
ATOM 815 C C . GLU A 1 104 ? 10.904 -12.820 -19.670 1.00 96.62 104 GLU A C 1
ATOM 817 O O . GLU A 1 104 ? 11.708 -13.236 -20.504 1.00 96.62 104 GLU A O 1
ATOM 822 N N . LEU A 1 105 ? 9.934 -11.956 -19.993 1.00 97.31 105 LEU A N 1
ATOM 823 C CA . LEU A 1 105 ? 9.710 -11.458 -21.359 1.00 97.31 105 LEU A CA 1
ATOM 824 C C . LEU A 1 105 ? 10.913 -10.689 -21.920 1.00 97.31 105 LEU A C 1
ATOM 826 O O . LEU A 1 105 ? 11.153 -10.710 -23.124 1.00 97.31 105 LEU A O 1
ATOM 830 N N . ASN A 1 106 ? 11.688 -10.043 -21.050 1.00 97.50 106 ASN A N 1
ATOM 831 C CA . ASN A 1 106 ? 12.899 -9.316 -21.419 1.00 97.50 106 ASN A CA 1
ATOM 832 C C . ASN A 1 106 ? 14.175 -10.170 -21.307 1.00 97.50 106 ASN A C 1
ATOM 834 O O . ASN A 1 106 ? 15.272 -9.644 -21.480 1.00 97.50 106 ASN A O 1
ATOM 838 N N . SER A 1 107 ? 14.063 -11.475 -21.027 1.00 97.94 107 SER A N 1
ATOM 839 C CA . SER A 1 107 ? 15.208 -12.373 -20.795 1.00 97.94 107 SER A CA 1
ATOM 840 C C . SER A 1 107 ? 16.150 -11.892 -19.677 1.00 97.94 107 SER A C 1
ATOM 842 O O . SER A 1 107 ? 17.372 -12.031 -19.756 1.00 97.94 107 SER A O 1
ATOM 844 N N . LEU A 1 108 ? 15.579 -11.308 -18.621 1.00 97.06 108 LEU A N 1
ATOM 845 C CA . LEU A 1 108 ? 16.283 -10.764 -17.462 1.00 97.06 108 LEU A CA 1
ATOM 846 C C . LEU A 1 108 ? 16.003 -11.591 -16.196 1.00 97.06 108 LEU A C 1
ATOM 848 O O . LEU A 1 108 ? 14.939 -12.197 -16.065 1.00 97.06 108 LEU A O 1
ATOM 852 N N . PRO A 1 109 ? 16.913 -11.580 -15.204 1.00 95.00 109 PRO A N 1
ATOM 853 C CA . PRO A 1 109 ? 16.639 -12.162 -13.894 1.00 95.00 109 PRO A CA 1
ATOM 854 C C . PRO A 1 109 ? 15.434 -11.505 -13.204 1.00 95.00 109 PRO A C 1
ATOM 856 O O . PRO A 1 109 ? 15.284 -10.282 -13.236 1.00 95.00 109 PRO A O 1
ATOM 859 N N . THR A 1 110 ? 14.633 -12.289 -12.477 1.00 93.88 110 THR A N 1
ATOM 860 C CA . THR A 1 110 ? 13.461 -11.817 -11.709 1.00 93.88 110 THR A CA 1
ATOM 861 C C . THR A 1 110 ? 13.778 -10.651 -10.765 1.00 93.88 110 THR A C 1
ATOM 863 O O . THR A 1 110 ? 12.958 -9.752 -10.579 1.00 93.88 110 THR A O 1
ATOM 866 N N . SER A 1 111 ? 14.988 -10.620 -10.199 1.00 93.88 111 SER A N 1
ATOM 867 C CA . SER A 1 111 ? 15.464 -9.520 -9.351 1.00 93.88 111 SER A CA 1
ATOM 868 C C . SER A 1 111 ? 15.479 -8.169 -10.074 1.00 93.88 111 SER A C 1
ATOM 870 O O . SER A 1 111 ? 15.188 -7.148 -9.453 1.00 93.88 111 SER A O 1
ATOM 872 N N . ILE A 1 112 ? 15.759 -8.154 -11.381 1.00 96.00 112 ILE A N 1
ATOM 873 C CA . ILE A 1 112 ? 15.717 -6.944 -12.209 1.00 96.00 112 ILE A CA 1
ATOM 874 C C . ILE A 1 112 ? 14.274 -6.485 -12.418 1.00 96.00 112 ILE A C 1
ATOM 876 O O . ILE A 1 112 ? 14.010 -5.289 -12.329 1.00 96.00 112 ILE A O 1
ATOM 880 N N . GLY A 1 113 ? 13.335 -7.413 -12.618 1.00 97.19 113 GLY A N 1
ATOM 881 C CA . GLY A 1 113 ? 11.907 -7.091 -12.693 1.00 97.19 113 GLY A CA 1
ATOM 882 C C . GLY A 1 113 ? 11.399 -6.424 -11.418 1.00 97.19 113 GLY A C 1
ATOM 883 O O . GLY A 1 113 ? 10.777 -5.367 -11.480 1.00 97.19 113 GLY A O 1
ATOM 884 N N . HIS A 1 114 ? 11.739 -6.979 -10.250 1.00 95.25 114 HIS A N 1
ATOM 885 C CA . HIS A 1 114 ? 11.405 -6.362 -8.959 1.00 95.25 114 HIS A CA 1
ATOM 886 C C . HIS A 1 114 ? 12.064 -4.990 -8.788 1.00 95.25 114 HIS A C 1
ATOM 888 O O . HIS A 1 114 ? 11.391 -4.047 -8.379 1.00 95.25 114 HIS A O 1
ATOM 894 N N . ALA A 1 115 ? 13.343 -4.842 -9.154 1.00 95.19 115 ALA A N 1
ATOM 895 C CA . ALA A 1 115 ? 14.038 -3.555 -9.094 1.00 95.19 115 ALA A CA 1
ATOM 896 C C . ALA A 1 115 ? 13.356 -2.485 -9.964 1.00 95.19 115 ALA A C 1
ATOM 898 O O . ALA A 1 115 ? 13.100 -1.383 -9.483 1.00 95.19 115 ALA A O 1
ATOM 899 N N . ARG A 1 116 ? 12.980 -2.827 -11.204 1.00 96.81 116 ARG A N 1
ATOM 900 C CA . ARG A 1 116 ? 12.204 -1.942 -12.087 1.00 96.81 116 ARG A CA 1
ATOM 901 C C . ARG A 1 116 ? 10.820 -1.637 -11.524 1.00 96.81 116 ARG A C 1
ATOM 903 O O . ARG A 1 116 ? 10.342 -0.514 -11.653 1.00 96.81 116 ARG A O 1
ATOM 910 N N . GLY A 1 117 ? 10.199 -2.606 -10.859 1.00 96.25 117 GLY A N 1
ATOM 911 C CA . GLY A 1 117 ? 8.947 -2.397 -10.147 1.00 96.25 117 GLY A CA 1
ATOM 912 C C . GLY A 1 117 ? 9.068 -1.386 -9.003 1.00 96.25 117 GLY A C 1
ATOM 913 O O . GLY A 1 117 ? 8.193 -0.538 -8.842 1.00 96.25 117 GLY A O 1
ATOM 914 N N . ALA A 1 118 ? 10.160 -1.407 -8.239 1.00 94.31 118 ALA A N 1
ATOM 915 C CA . ALA A 1 118 ? 10.416 -0.386 -7.223 1.00 94.31 118 ALA A CA 1
ATOM 916 C C . ALA A 1 118 ? 10.681 0.999 -7.833 1.00 94.31 118 ALA A C 1
ATOM 918 O O . ALA A 1 118 ? 10.145 1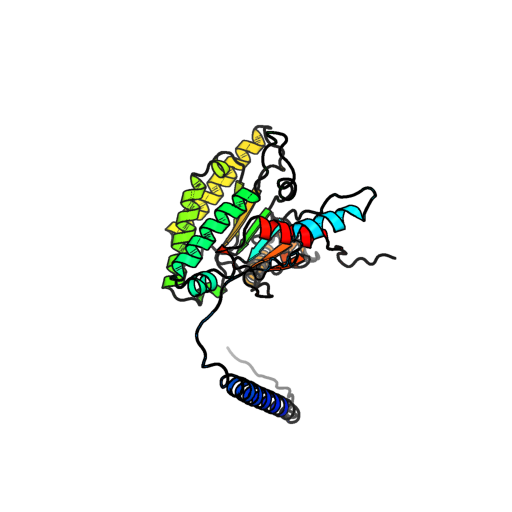.991 -7.340 1.00 94.31 118 ALA A O 1
ATOM 919 N N . ASP A 1 119 ? 11.429 1.075 -8.940 1.00 94.25 119 ASP A N 1
ATOM 920 C CA . ASP A 1 119 ? 11.592 2.332 -9.683 1.00 94.25 119 ASP A CA 1
ATOM 921 C C . ASP A 1 119 ? 10.233 2.873 -10.150 1.00 94.25 119 ASP A C 1
ATOM 923 O O . ASP A 1 119 ? 9.997 4.085 -10.145 1.00 94.25 119 ASP A O 1
ATOM 927 N N . ARG A 1 120 ? 9.309 1.977 -10.525 1.00 95.50 120 ARG A N 1
ATOM 928 C CA . ARG A 1 120 ? 7.959 2.372 -10.915 1.00 95.50 120 ARG A CA 1
ATOM 929 C C . ARG A 1 120 ? 7.154 2.948 -9.756 1.00 95.50 120 ARG A C 1
ATOM 931 O O . ARG A 1 120 ? 6.490 3.960 -9.956 1.00 95.50 120 ARG A O 1
ATOM 938 N N . VAL A 1 121 ? 7.247 2.364 -8.559 1.00 93.94 121 VAL A N 1
ATOM 939 C CA . VAL A 1 121 ? 6.627 2.926 -7.344 1.00 93.94 121 VAL A CA 1
ATOM 940 C C . VAL A 1 121 ? 7.079 4.372 -7.130 1.00 93.94 121 VAL A C 1
ATOM 942 O O . VAL A 1 121 ? 6.244 5.243 -6.896 1.00 93.94 121 VAL A O 1
ATOM 945 N N . ILE A 1 122 ? 8.381 4.645 -7.276 1.00 91.19 122 ILE A N 1
ATOM 946 C CA . ILE A 1 122 ? 8.936 5.995 -7.097 1.00 91.19 122 ILE A CA 1
ATOM 947 C C . ILE A 1 122 ? 8.309 6.994 -8.075 1.00 91.19 122 ILE A C 1
ATOM 949 O O . ILE A 1 122 ? 7.902 8.095 -7.688 1.00 91.19 122 ILE A O 1
ATOM 953 N N . LYS A 1 123 ? 8.213 6.597 -9.348 1.00 91.62 123 LYS A N 1
ATOM 954 C CA . LYS A 1 123 ? 7.590 7.414 -10.394 1.00 91.62 123 LYS A CA 1
ATOM 955 C C . LYS A 1 123 ? 6.107 7.635 -10.115 1.00 91.62 123 LYS A C 1
ATOM 957 O O . LYS A 1 123 ? 5.690 8.782 -10.087 1.00 91.62 123 LYS A O 1
ATOM 962 N N . LEU A 1 124 ? 5.357 6.576 -9.803 1.00 92.38 124 LEU A N 1
ATOM 963 C CA . LEU A 1 124 ? 3.934 6.662 -9.467 1.00 92.38 124 LEU A CA 1
ATOM 964 C C . LEU A 1 124 ? 3.678 7.660 -8.331 1.00 92.38 124 LEU A C 1
ATOM 966 O O . LEU A 1 124 ? 2.847 8.551 -8.473 1.00 92.38 124 LEU A O 1
ATOM 970 N N . ILE A 1 125 ? 4.402 7.537 -7.214 1.00 91.25 125 ILE A N 1
ATOM 971 C CA . ILE A 1 125 ? 4.243 8.443 -6.065 1.00 91.25 125 ILE A CA 1
ATOM 972 C C . ILE A 1 125 ? 4.524 9.894 -6.484 1.00 91.25 125 ILE A C 1
ATOM 974 O O . ILE A 1 125 ? 3.833 10.815 -6.052 1.00 91.25 125 ILE A O 1
ATOM 978 N N . SER A 1 126 ? 5.517 10.102 -7.352 1.00 87.62 126 SER A N 1
ATOM 979 C CA . SER A 1 126 ? 5.847 11.429 -7.880 1.00 87.62 126 SER A CA 1
ATOM 980 C C . SER A 1 126 ? 4.740 12.000 -8.772 1.00 87.62 126 SER A C 1
ATOM 982 O O . SER A 1 126 ? 4.493 13.205 -8.709 1.00 87.62 126 SER A O 1
ATOM 984 N N . SER A 1 127 ? 4.071 11.159 -9.566 1.00 86.69 127 SER A N 1
ATOM 985 C CA . SER A 1 127 ? 2.951 11.542 -10.437 1.00 86.69 127 SER A CA 1
ATOM 986 C C . SER A 1 127 ? 1.665 11.828 -9.647 1.00 86.69 127 SER A C 1
ATOM 988 O O . SER A 1 127 ? 0.917 12.729 -10.015 1.00 86.69 127 SER A O 1
ATOM 990 N N . LEU A 1 128 ? 1.429 11.117 -8.536 1.00 87.38 128 LEU A N 1
ATOM 991 C CA . LEU A 1 128 ? 0.269 11.319 -7.653 1.00 87.38 128 LEU A CA 1
ATOM 992 C C . LEU A 1 128 ? 0.385 12.550 -6.747 1.00 87.38 128 LEU A C 1
ATOM 994 O O . LEU A 1 128 ? -0.620 13.025 -6.225 1.00 87.38 128 LEU A O 1
ATOM 998 N N . ARG A 1 129 ? 1.598 13.061 -6.516 1.00 78.31 129 ARG A N 1
ATOM 999 C CA . ARG A 1 129 ? 1.803 14.197 -5.614 1.00 78.31 129 ARG A CA 1
ATOM 1000 C C . ARG A 1 129 ? 1.126 15.459 -6.178 1.00 78.31 129 ARG A C 1
ATOM 1002 O O . ARG A 1 129 ? 1.397 15.819 -7.328 1.00 78.31 129 ARG A O 1
ATOM 1009 N N . PRO A 1 130 ? 0.339 16.193 -5.370 1.00 63.50 130 PRO A N 1
ATOM 1010 C CA . PRO A 1 130 ? -0.204 17.472 -5.800 1.00 63.50 130 PRO A CA 1
ATOM 1011 C C . PRO A 1 130 ? 0.939 18.431 -6.172 1.00 63.50 130 PRO A C 1
ATOM 1013 O O . PRO A 1 130 ? 1.845 18.694 -5.379 1.00 63.50 130 PRO A O 1
ATOM 1016 N N . ARG A 1 131 ? 0.943 18.927 -7.416 1.00 60.78 131 ARG A N 1
ATOM 1017 C CA . ARG A 1 131 ? 1.892 19.963 -7.847 1.00 60.78 131 ARG A CA 1
ATOM 1018 C C . ARG A 1 131 ? 1.402 21.311 -7.330 1.00 60.78 131 ARG A C 1
ATOM 1020 O O . ARG A 1 131 ? 0.251 21.673 -7.573 1.00 60.78 131 ARG A O 1
ATOM 1027 N N . GLN A 1 132 ? 2.269 22.060 -6.647 1.00 51.59 132 GLN A N 1
ATOM 1028 C CA . GLN A 1 132 ? 1.997 23.471 -6.385 1.00 51.59 132 GLN A CA 1
ATOM 1029 C C . GLN A 1 132 ? 1.865 24.193 -7.728 1.00 51.59 132 GLN A C 1
ATOM 1031 O O . GLN A 1 132 ? 2.608 23.922 -8.670 1.00 51.59 132 GLN A O 1
ATOM 1036 N N . SER A 1 133 ? 0.840 25.036 -7.819 1.00 48.41 133 SER A N 1
ATOM 1037 C CA . SER A 1 133 ? 0.497 25.822 -8.996 1.00 48.41 133 SER A CA 1
ATOM 1038 C C . SER A 1 133 ? 1.634 26.780 -9.343 1.00 48.41 133 SER A C 1
ATOM 1040 O O . SER A 1 133 ? 1.617 27.937 -8.941 1.00 48.41 133 SER A O 1
ATOM 1042 N N . GLU A 1 134 ? 2.593 26.319 -10.133 1.00 42.22 134 GLU A N 1
ATOM 1043 C CA . GLU A 1 134 ? 3.533 27.192 -10.812 1.00 42.22 134 GLU A CA 1
ATOM 1044 C C . GLU A 1 134 ? 3.369 26.998 -12.313 1.00 42.22 134 GLU A C 1
ATOM 1046 O O . GLU A 1 134 ? 3.821 26.028 -12.913 1.00 42.22 134 GLU A O 1
ATOM 1051 N N . THR A 1 135 ? 2.709 27.996 -12.895 1.00 40.94 135 THR A N 1
ATOM 1052 C CA . THR A 1 135 ? 2.625 28.313 -14.320 1.00 40.94 135 THR A CA 1
ATOM 1053 C C . THR A 1 135 ? 1.617 27.532 -15.167 1.00 40.94 135 THR A C 1
ATOM 1055 O O . THR A 1 135 ? 1.553 26.308 -15.201 1.00 40.94 135 THR A O 1
ATOM 1058 N N . ASN A 1 136 ? 0.819 28.337 -15.868 1.00 44.56 136 ASN A N 1
ATOM 1059 C CA . ASN A 1 136 ? -0.088 28.054 -16.975 1.00 44.56 136 ASN A CA 1
ATOM 1060 C C . ASN A 1 136 ? 0.488 27.068 -18.009 1.00 44.56 136 ASN A C 1
ATOM 1062 O O . ASN A 1 136 ? 0.919 27.482 -19.086 1.00 44.56 136 ASN A O 1
ATOM 1066 N N . GLN A 1 137 ? 0.484 25.770 -17.711 1.00 39.56 137 GLN A N 1
ATOM 1067 C CA . GLN A 1 137 ? 0.862 24.742 -18.673 1.00 39.56 137 GLN A CA 1
ATOM 1068 C C . GLN A 1 137 ? -0.189 23.629 -18.722 1.00 39.56 137 GLN A C 1
ATOM 1070 O O . GLN A 1 137 ? -0.627 23.090 -17.705 1.00 39.56 137 GLN A O 1
ATOM 1075 N N . SER A 1 138 ? -0.630 23.380 -19.950 1.00 43.78 138 SER A N 1
ATOM 1076 C CA . SER A 1 138 ? -1.832 22.675 -20.383 1.00 43.78 138 SER A CA 1
ATOM 1077 C C . SER A 1 138 ? -1.965 21.217 -19.910 1.00 43.78 138 SER A C 1
ATOM 1079 O O . SER A 1 138 ? -1.046 20.409 -20.032 1.00 43.78 138 SER A O 1
ATOM 1081 N N . ASP A 1 139 ? -3.176 20.912 -19.440 1.00 49.66 139 ASP A N 1
ATOM 1082 C CA . ASP A 1 139 ? -4.050 19.775 -19.792 1.00 49.66 139 ASP A CA 1
ATOM 1083 C C . ASP A 1 139 ? -3.814 18.324 -19.333 1.00 49.66 139 ASP A C 1
ATOM 1085 O O . ASP A 1 139 ? -4.773 17.559 -19.379 1.00 49.66 139 ASP A O 1
ATOM 1089 N N . SER A 1 140 ? -2.671 17.925 -18.764 1.00 47.22 140 SER A N 1
ATOM 1090 C CA . SER A 1 140 ? -2.529 16.542 -18.219 1.00 47.22 140 SER A CA 1
ATOM 1091 C C . SER A 1 140 ? -2.366 16.478 -16.693 1.00 47.22 140 SER A C 1
ATOM 1093 O O . SER A 1 140 ? -2.625 15.462 -16.063 1.00 47.22 140 SER A O 1
ATOM 1095 N N . SER A 1 141 ? -2.011 17.588 -16.036 1.00 50.31 141 SER A N 1
ATOM 1096 C CA . SER A 1 141 ? -1.774 17.615 -14.577 1.00 50.31 141 SER A CA 1
ATOM 1097 C C . SER A 1 141 ? -3.034 17.794 -13.716 1.00 50.31 141 SER A C 1
ATOM 1099 O O . SER A 1 141 ? -2.929 17.937 -12.498 1.00 50.31 141 SER A O 1
ATOM 1101 N N . ILE A 1 142 ? -4.222 17.861 -14.323 1.00 52.41 142 ILE A N 1
ATOM 1102 C CA . ILE A 1 142 ? -5.490 18.095 -13.609 1.00 52.41 142 ILE A CA 1
ATOM 1103 C C . ILE A 1 142 ? -6.028 16.793 -12.994 1.00 52.41 142 ILE A C 1
ATOM 1105 O O . ILE A 1 142 ? -6.599 16.834 -11.905 1.00 52.41 142 ILE A O 1
ATOM 1109 N N . TYR A 1 143 ? -5.758 15.641 -13.618 1.00 52.66 143 TYR A N 1
ATOM 1110 C CA . TYR A 1 143 ? -6.300 14.337 -13.215 1.00 52.66 143 TYR A CA 1
ATOM 1111 C C . TYR A 1 143 ? -5.835 13.860 -11.834 1.00 52.66 143 TYR A C 1
ATOM 1113 O O . TYR A 1 143 ? -6.571 13.155 -11.155 1.00 52.66 143 TYR A O 1
ATOM 1121 N N . PHE A 1 144 ? -4.641 14.256 -11.383 1.00 57.19 144 PHE A N 1
ATOM 1122 C CA . PHE A 1 144 ? -4.044 13.710 -10.156 1.00 57.19 144 PHE A CA 1
ATOM 1123 C C . PHE A 1 144 ? -4.256 14.572 -8.908 1.00 57.19 144 PHE A C 1
ATOM 1125 O O . PHE A 1 144 ? -3.988 14.117 -7.801 1.00 57.19 144 PHE A O 1
ATOM 1132 N N . ARG A 1 145 ? -4.765 15.806 -9.047 1.00 61.03 145 ARG A N 1
ATOM 1133 C CA . ARG A 1 145 ? -4.799 16.798 -7.947 1.00 61.03 145 ARG A CA 1
ATOM 1134 C C . ARG A 1 145 ? -5.716 16.428 -6.777 1.00 61.03 145 ARG A C 1
ATOM 1136 O O . ARG A 1 145 ? -5.701 17.124 -5.769 1.00 61.03 145 ARG A O 1
ATOM 1143 N N . ARG A 1 146 ? -6.520 15.371 -6.908 1.00 71.50 146 ARG A N 1
ATOM 1144 C CA . ARG A 1 146 ? -7.469 14.918 -5.880 1.00 71.50 146 ARG A CA 1
ATOM 1145 C C . ARG A 1 146 ? -7.075 13.610 -5.193 1.00 71.50 146 ARG A C 1
ATOM 1147 O O . ARG A 1 146 ? -7.737 13.239 -4.227 1.00 71.50 146 ARG A O 1
ATOM 1154 N N . VAL A 1 147 ? -6.014 12.932 -5.640 1.00 88.50 147 VAL A N 1
ATOM 1155 C CA . VAL A 1 147 ? -5.563 11.700 -4.981 1.00 88.50 147 VAL A CA 1
ATOM 1156 C C . VAL A 1 147 ? -4.851 12.072 -3.682 1.00 88.50 147 VAL A C 1
ATOM 1158 O O . VAL A 1 147 ? -3.795 12.698 -3.695 1.00 88.50 147 VAL A O 1
ATOM 1161 N N . GLN A 1 148 ? -5.444 11.689 -2.556 1.00 90.88 148 GLN A N 1
ATOM 1162 C CA . GLN A 1 148 ? -4.917 11.964 -1.215 1.00 90.88 148 GLN A CA 1
ATOM 1163 C C . GLN A 1 148 ? -4.292 10.723 -0.577 1.00 90.88 148 GLN A C 1
ATOM 1165 O O . GLN A 1 148 ? -3.424 10.845 0.286 1.00 90.88 148 GLN A O 1
ATOM 1170 N N . TYR A 1 149 ? -4.704 9.531 -1.016 1.00 95.25 149 TYR A N 1
ATOM 1171 C CA . TYR A 1 149 ? -4.245 8.262 -0.465 1.00 95.25 149 TYR A CA 1
ATOM 1172 C C . TYR A 1 149 ? -3.815 7.313 -1.580 1.00 95.25 149 TYR A C 1
ATOM 1174 O O . TYR A 1 149 ? -4.514 7.139 -2.582 1.00 95.25 149 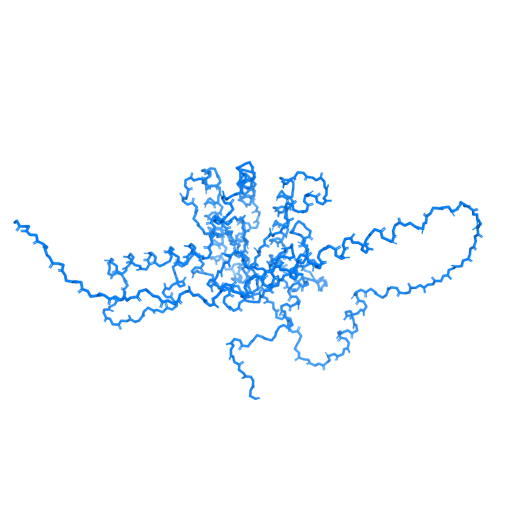TYR A O 1
ATOM 1182 N N . CYS A 1 150 ? -2.674 6.664 -1.379 1.00 96.50 150 CYS A N 1
ATOM 1183 C CA . CYS A 1 150 ? -2.151 5.631 -2.259 1.00 96.50 150 CYS A CA 1
ATOM 1184 C C . CYS A 1 150 ? -1.741 4.414 -1.430 1.00 96.50 150 CYS A C 1
ATOM 1186 O O . CYS A 1 150 ? -0.804 4.515 -0.645 1.00 96.50 150 CYS A O 1
ATOM 1188 N N . THR A 1 151 ? -2.392 3.264 -1.611 1.00 98.56 151 THR A N 1
ATOM 1189 C CA . THR A 1 151 ? -2.001 2.020 -0.923 1.00 98.56 151 THR A CA 1
ATOM 1190 C C . THR A 1 151 ? -1.338 1.047 -1.889 1.00 98.56 151 THR A C 1
ATOM 1192 O O . THR A 1 151 ? -1.950 0.619 -2.857 1.00 98.56 151 THR A O 1
ATOM 1195 N N . LEU A 1 152 ? -0.102 0.639 -1.620 1.00 98.38 152 LEU A N 1
ATOM 1196 C CA . LEU A 1 152 ? 0.676 -0.265 -2.468 1.00 98.38 152 LEU A CA 1
ATOM 1197 C C . LEU A 1 152 ? 0.786 -1.647 -1.822 1.00 98.38 152 LEU A C 1
ATOM 1199 O O . LEU A 1 152 ? 1.265 -1.770 -0.690 1.00 98.38 152 LEU A O 1
ATOM 1203 N N . PHE A 1 153 ? 0.402 -2.702 -2.547 1.00 97.88 153 PHE A N 1
ATOM 1204 C CA . PHE A 1 153 ? 0.563 -4.074 -2.071 1.00 97.88 153 PHE A CA 1
ATOM 1205 C C . PHE A 1 153 ? 1.995 -4.577 -2.293 1.00 97.88 153 PHE A C 1
ATOM 1207 O O . PHE A 1 153 ? 2.309 -5.181 -3.318 1.00 97.88 153 PHE A O 1
ATOM 1214 N N . ALA A 1 154 ? 2.880 -4.296 -1.335 1.00 94.88 154 ALA A N 1
ATOM 1215 C CA . ALA A 1 154 ? 4.313 -4.553 -1.464 1.00 94.88 154 ALA A CA 1
ATOM 1216 C C . ALA A 1 154 ? 4.703 -6.011 -1.163 1.00 94.88 154 ALA A C 1
ATOM 1218 O O . ALA A 1 154 ? 5.538 -6.581 -1.865 1.00 94.88 154 ALA A O 1
ATOM 1219 N N . PHE A 1 155 ? 4.115 -6.631 -0.133 1.00 96.88 155 PHE A N 1
ATOM 1220 C CA . PHE A 1 155 ? 4.374 -8.034 0.207 1.00 96.88 155 PHE A CA 1
ATOM 1221 C C . PHE A 1 155 ? 3.183 -8.649 0.952 1.00 96.88 155 PHE A C 1
ATOM 1223 O O . PHE A 1 155 ? 2.793 -8.159 2.011 1.00 96.88 155 PHE A O 1
ATOM 1230 N N . SER A 1 156 ? 2.616 -9.736 0.423 1.00 96.81 156 SER A N 1
ATOM 1231 C CA . SER A 1 156 ? 1.462 -10.418 1.035 1.00 96.81 156 SER A CA 1
ATOM 1232 C C . SER A 1 156 ? 1.858 -11.499 2.040 1.00 96.81 156 SER A C 1
ATOM 1234 O O . SER A 1 156 ? 2.949 -12.066 1.951 1.00 96.81 156 SER A O 1
ATOM 1236 N N . THR A 1 157 ? 0.935 -11.865 2.933 1.00 95.44 157 THR A N 1
ATOM 1237 C CA . THR A 1 157 ? 1.073 -13.040 3.813 1.00 95.44 157 THR A CA 1
ATOM 1238 C C . THR A 1 157 ? 1.310 -14.341 3.039 1.00 95.44 157 THR A C 1
ATOM 1240 O O . THR A 1 157 ? 2.001 -15.240 3.507 1.00 95.44 157 THR A O 1
ATOM 1243 N N . GLU A 1 158 ? 0.792 -14.453 1.819 1.00 96.25 158 GLU A N 1
ATOM 1244 C CA . GLU A 1 158 ? 0.979 -15.624 0.967 1.00 96.25 158 GLU A CA 1
ATOM 1245 C C . GLU A 1 158 ? 2.353 -15.633 0.276 1.00 96.25 158 GLU A C 1
ATOM 1247 O O . GLU A 1 158 ? 2.814 -16.683 -0.162 1.00 96.25 158 GLU A O 1
ATOM 1252 N N . ASN A 1 159 ? 3.062 -14.499 0.186 1.00 95.75 159 ASN A N 1
ATOM 1253 C CA . ASN A 1 159 ? 4.367 -14.449 -0.488 1.00 95.75 159 ASN A CA 1
ATOM 1254 C C . ASN A 1 159 ? 5.493 -15.140 0.278 1.00 95.75 159 ASN A C 1
ATOM 1256 O O . ASN A 1 159 ? 6.534 -15.415 -0.316 1.00 95.75 159 ASN A O 1
ATOM 1260 N N . TRP A 1 160 ? 5.268 -15.529 1.532 1.00 96.62 160 TRP A N 1
ATOM 1261 C CA . TRP A 1 160 ? 6.174 -16.420 2.254 1.00 96.62 160 TRP A CA 1
ATOM 1262 C C . TRP A 1 160 ? 6.342 -17.796 1.592 1.00 96.62 160 TRP A C 1
ATOM 1264 O O . TRP A 1 160 ? 7.317 -18.480 1.885 1.00 96.62 160 TRP A O 1
ATOM 1274 N N . SER A 1 161 ? 5.443 -18.205 0.685 1.00 96.06 161 SER A N 1
ATOM 1275 C CA . SER A 1 161 ? 5.588 -19.453 -0.077 1.00 96.06 161 SER A CA 1
ATOM 1276 C C . SER A 1 161 ? 6.571 -19.356 -1.253 1.00 96.06 161 SER A C 1
ATOM 1278 O O . SER A 1 161 ? 6.787 -20.351 -1.945 1.00 96.06 161 SER A O 1
ATOM 1280 N N . ARG A 1 162 ? 7.118 -18.166 -1.542 1.00 94.75 162 ARG A N 1
ATOM 1281 C CA . ARG A 1 162 ? 8.082 -17.952 -2.631 1.00 94.75 162 ARG A CA 1
ATOM 1282 C C . ARG A 1 162 ? 9.482 -18.457 -2.253 1.00 94.75 162 ARG A C 1
ATOM 1284 O O . ARG A 1 162 ? 9.774 -18.634 -1.069 1.00 94.75 162 ARG A O 1
ATOM 1291 N N . PRO A 1 163 ? 10.387 -18.659 -3.230 1.00 94.81 163 PRO A N 1
ATOM 1292 C CA . PRO A 1 163 ? 11.773 -19.009 -2.941 1.00 94.81 163 PRO A CA 1
ATOM 1293 C C . PRO A 1 163 ? 12.441 -17.989 -2.012 1.00 94.81 163 PRO A C 1
ATOM 1295 O O . PRO A 1 163 ? 12.329 -16.779 -2.217 1.00 94.81 163 PRO A O 1
ATOM 1298 N N . LYS A 1 164 ? 13.197 -18.469 -1.017 1.00 95.06 164 LYS A N 1
ATOM 1299 C CA . LYS A 1 164 ? 13.861 -17.606 -0.025 1.00 95.06 164 LYS A CA 1
ATOM 1300 C C . LYS A 1 164 ? 14.745 -16.526 -0.661 1.00 95.06 164 LYS A C 1
ATOM 1302 O O . LYS A 1 164 ? 14.733 -15.389 -0.205 1.00 95.06 164 LYS A O 1
ATOM 1307 N N . SER A 1 165 ? 15.475 -16.857 -1.724 1.00 93.75 165 SER A N 1
ATOM 1308 C CA . SER A 1 165 ? 16.316 -15.897 -2.452 1.00 93.75 165 SER A CA 1
ATOM 1309 C C . SER A 1 165 ? 15.514 -14.747 -3.072 1.00 93.75 165 SER A C 1
ATOM 1311 O O . SER A 1 165 ? 15.999 -13.614 -3.116 1.00 93.75 165 SER A O 1
ATOM 1313 N N . GLU A 1 166 ? 14.284 -15.008 -3.522 1.00 93.44 166 GLU A N 1
ATOM 1314 C CA . GLU A 1 166 ? 13.378 -13.977 -4.029 1.00 93.44 166 GLU A CA 1
ATOM 1315 C C . GLU A 1 166 ? 12.881 -13.087 -2.886 1.00 93.44 166 GLU A C 1
ATOM 1317 O O . GLU A 1 166 ? 12.962 -11.865 -2.990 1.00 93.44 166 GLU A O 1
ATOM 1322 N N . ILE A 1 167 ? 12.443 -13.685 -1.773 1.00 95.38 167 ILE A N 1
ATOM 1323 C CA . ILE A 1 167 ? 11.993 -12.947 -0.581 1.00 95.38 167 ILE A CA 1
ATOM 1324 C C . ILE A 1 167 ? 13.110 -12.032 -0.062 1.00 95.38 167 ILE A C 1
ATOM 1326 O O . ILE A 1 167 ? 12.892 -10.837 0.133 1.00 95.38 167 ILE A O 1
ATOM 1330 N N . ASP A 1 168 ? 14.328 -12.561 0.078 1.00 95.06 168 ASP A N 1
ATOM 1331 C CA . ASP A 1 168 ? 15.494 -11.796 0.528 1.00 95.06 168 ASP A CA 1
ATOM 1332 C C . ASP A 1 168 ? 15.819 -10.636 -0.438 1.00 95.06 168 ASP A C 1
ATOM 1334 O O . ASP A 1 168 ? 16.242 -9.563 -0.006 1.00 95.06 168 ASP A O 1
ATOM 1338 N N . THR A 1 169 ? 15.601 -10.824 -1.745 1.00 94.12 169 THR A N 1
ATOM 1339 C CA . THR A 1 169 ? 15.768 -9.766 -2.757 1.00 94.12 169 THR A CA 1
ATOM 1340 C C . THR A 1 169 ? 14.717 -8.668 -2.597 1.00 94.12 169 THR A C 1
ATOM 1342 O O . THR A 1 169 ? 15.065 -7.487 -2.610 1.00 94.12 169 THR A O 1
ATOM 1345 N N . ILE A 1 170 ? 13.447 -9.043 -2.415 1.00 94.88 170 ILE A N 1
ATOM 1346 C CA . ILE A 1 170 ? 12.342 -8.097 -2.219 1.00 94.88 170 ILE A CA 1
ATOM 1347 C C . ILE A 1 170 ? 12.564 -7.275 -0.944 1.00 94.88 170 ILE A C 1
ATOM 1349 O O . ILE A 1 170 ? 12.452 -6.053 -0.981 1.00 94.88 170 ILE A O 1
ATOM 1353 N N . PHE A 1 171 ? 12.949 -7.904 0.168 1.00 96.44 171 PHE A N 1
ATOM 1354 C CA . PHE A 1 171 ? 13.179 -7.187 1.425 1.00 96.44 171 PHE A CA 1
ATOM 1355 C C . PHE A 1 171 ? 14.370 -6.234 1.366 1.00 96.44 171 PHE A C 1
ATOM 1357 O O . PHE A 1 171 ? 14.249 -5.094 1.810 1.00 96.44 171 PHE A O 1
ATOM 1364 N N . LYS A 1 172 ? 15.485 -6.634 0.740 1.00 95.81 172 LYS A N 1
ATOM 1365 C CA . LYS A 1 172 ? 16.613 -5.716 0.496 1.00 95.81 172 LYS A CA 1
ATOM 1366 C C . LYS A 1 172 ? 16.203 -4.518 -0.357 1.00 95.81 172 LYS A C 1
ATOM 1368 O O . LYS A 1 172 ? 16.684 -3.407 -0.143 1.00 95.81 172 LYS A O 1
ATOM 1373 N N . LEU A 1 173 ? 15.325 -4.738 -1.335 1.00 94.88 173 LEU A N 1
ATOM 1374 C CA . LEU A 1 173 ? 14.814 -3.676 -2.189 1.00 94.88 173 LEU A CA 1
ATOM 1375 C C . LEU A 1 173 ? 13.920 -2.704 -1.410 1.00 94.88 173 LEU A C 1
ATOM 1377 O O . LEU A 1 173 ? 14.127 -1.497 -1.510 1.00 94.88 173 LEU A O 1
ATOM 1381 N N . ILE A 1 174 ? 12.983 -3.220 -0.611 1.00 95.94 174 ILE A N 1
ATOM 1382 C CA . ILE A 1 174 ? 12.113 -2.413 0.258 1.00 95.94 174 ILE A CA 1
ATOM 1383 C C . ILE A 1 174 ? 12.951 -1.604 1.253 1.00 95.94 174 ILE A C 1
ATOM 1385 O O . ILE A 1 174 ? 12.745 -0.401 1.375 1.00 95.94 174 ILE A O 1
ATOM 1389 N N . GLU A 1 175 ? 13.929 -2.228 1.916 1.00 97.12 175 GLU A N 1
ATOM 1390 C CA . GLU A 1 175 ? 14.846 -1.552 2.841 1.00 97.12 175 GLU A CA 1
ATOM 1391 C C . GLU A 1 175 ? 15.596 -0.404 2.154 1.00 97.12 175 GLU A C 1
ATOM 1393 O O . GLU A 1 175 ? 15.596 0.725 2.644 1.00 97.12 175 GLU A O 1
ATOM 1398 N N . ARG A 1 176 ? 16.176 -0.660 0.974 1.00 95.19 176 ARG A N 1
ATOM 1399 C CA . ARG A 1 176 ? 16.885 0.360 0.191 1.00 95.19 176 ARG A CA 1
ATOM 1400 C C . ARG A 1 176 ? 15.975 1.529 -0.186 1.00 95.19 176 ARG A C 1
ATOM 1402 O O . ARG A 1 176 ? 16.376 2.679 -0.029 1.00 95.19 176 ARG A O 1
ATOM 1409 N N . VAL A 1 177 ? 14.771 1.243 -0.683 1.00 93.62 177 VAL A N 1
ATOM 1410 C CA . VAL A 1 177 ? 13.786 2.274 -1.049 1.00 93.62 177 VAL A CA 1
ATOM 1411 C C . VAL A 1 177 ? 13.371 3.071 0.186 1.00 93.62 177 VAL A C 1
ATOM 1413 O O . VAL A 1 177 ? 13.314 4.296 0.118 1.00 93.62 177 VAL A O 1
ATOM 1416 N N . ALA A 1 178 ? 13.158 2.413 1.328 1.00 96.12 178 ALA A N 1
ATOM 1417 C CA . ALA A 1 178 ? 12.802 3.090 2.568 1.00 96.12 178 ALA A CA 1
ATOM 1418 C C . ALA A 1 178 ? 13.899 4.069 3.022 1.00 96.12 178 ALA A C 1
ATOM 1420 O O . ALA A 1 178 ? 13.606 5.224 3.325 1.00 96.12 178 ALA A O 1
ATOM 1421 N N . ILE A 1 179 ? 15.168 3.644 2.991 1.00 95.75 179 ILE A N 1
ATOM 1422 C CA . ILE A 1 179 ? 16.326 4.495 3.312 1.00 95.75 179 ILE A CA 1
ATOM 1423 C C . ILE A 1 179 ? 16.433 5.676 2.337 1.00 95.75 179 ILE A C 1
ATOM 1425 O O . ILE A 1 179 ? 16.681 6.806 2.756 1.00 95.75 179 ILE A O 1
ATOM 1429 N N . GLN A 1 180 ? 16.221 5.439 1.041 1.00 92.00 180 GLN A N 1
ATOM 1430 C CA . GLN A 1 180 ? 16.250 6.499 0.034 1.00 92.00 180 GLN A CA 1
ATOM 1431 C C . GLN A 1 180 ? 15.144 7.538 0.277 1.00 92.00 180 GLN A C 1
ATOM 1433 O O . GLN A 1 180 ? 15.412 8.739 0.233 1.00 92.00 180 GLN A O 1
ATOM 1438 N N . TYR A 1 181 ? 13.920 7.095 0.581 1.00 91.62 181 TYR A N 1
ATOM 1439 C CA . TYR A 1 181 ? 12.795 7.993 0.849 1.00 91.62 181 TYR A CA 1
ATOM 1440 C C . TYR A 1 181 ? 12.973 8.820 2.121 1.00 91.62 181 TYR A C 1
ATOM 1442 O O . TYR A 1 181 ? 12.572 9.979 2.121 1.00 91.62 181 TYR A O 1
ATOM 1450 N N . GLN A 1 182 ? 13.639 8.304 3.161 1.00 91.19 182 GLN A N 1
ATOM 1451 C CA . GLN A 1 182 ? 13.955 9.104 4.358 1.00 91.19 182 GLN A CA 1
ATOM 1452 C C . GLN A 1 182 ? 14.725 10.386 4.012 1.00 91.19 182 GLN A C 1
ATOM 1454 O O . GLN A 1 182 ? 14.597 11.403 4.691 1.00 91.19 182 GLN A O 1
ATOM 1459 N N . GLN A 1 183 ? 15.534 10.350 2.950 1.00 91.31 183 GLN A N 1
ATOM 1460 C CA . GLN A 1 183 ? 16.324 11.497 2.515 1.00 91.31 183 GLN A CA 1
ATOM 1461 C C . GLN A 1 183 ? 15.635 12.363 1.460 1.00 91.31 183 GLN A C 1
ATOM 1463 O O . GLN A 1 183 ? 16.163 13.429 1.144 1.00 91.31 183 GLN A O 1
ATOM 1468 N N . HIS A 1 184 ? 14.482 11.934 0.949 1.00 92.69 184 HIS A N 1
ATOM 1469 C CA . HIS A 1 184 ? 13.781 12.585 -0.147 1.00 92.69 184 HIS A CA 1
ATOM 1470 C C . HIS A 1 184 ? 13.098 13.880 0.308 1.00 92.69 184 HIS A C 1
ATOM 1472 O O . HIS A 1 184 ? 12.404 13.906 1.326 1.00 92.69 184 HIS A O 1
ATOM 1478 N N . ASP A 1 185 ? 13.224 14.943 -0.489 1.00 91.19 185 ASP A N 1
ATOM 1479 C CA . ASP A 1 185 ? 12.709 16.274 -0.141 1.00 91.19 185 ASP A CA 1
ATOM 1480 C C . ASP A 1 185 ? 11.200 16.276 0.110 1.00 91.19 185 ASP A C 1
ATOM 1482 O O . ASP A 1 185 ? 10.723 16.947 1.014 1.00 91.19 185 ASP A O 1
ATOM 1486 N N . ALA A 1 186 ? 10.433 15.465 -0.625 1.00 89.69 186 ALA A N 1
ATOM 1487 C CA . ALA A 1 186 ? 8.989 15.346 -0.395 1.00 89.69 186 ALA A CA 1
ATOM 1488 C C . ALA A 1 186 ? 8.632 14.817 1.008 1.00 89.69 186 ALA A C 1
ATOM 1490 O O . ALA A 1 186 ? 7.601 15.199 1.554 1.00 89.69 186 ALA A O 1
ATOM 1491 N N . ILE A 1 187 ? 9.471 13.955 1.592 1.00 93.44 187 ILE A N 1
ATOM 1492 C CA . ILE A 1 187 ? 9.292 13.480 2.970 1.00 93.44 187 ILE A CA 1
ATOM 1493 C C . ILE A 1 187 ? 9.720 14.583 3.935 1.00 93.44 187 ILE A C 1
ATOM 1495 O O . ILE A 1 187 ? 8.933 14.987 4.784 1.00 93.44 187 ILE A O 1
ATOM 1499 N N . LYS A 1 188 ? 10.930 15.130 3.758 1.00 92.81 188 LYS A N 1
ATOM 1500 C CA . LYS A 1 188 ? 11.490 16.176 4.632 1.00 92.81 188 LYS A CA 1
ATOM 1501 C C . LYS A 1 188 ? 10.633 17.441 4.692 1.00 92.81 188 LYS A C 1
ATOM 1503 O O . LYS A 1 188 ? 10.524 18.050 5.748 1.00 92.81 188 LYS A O 1
ATOM 1508 N N . ASN A 1 189 ? 9.994 17.799 3.582 1.00 90.31 189 ASN A N 1
ATOM 1509 C CA . ASN A 1 189 ? 9.130 18.970 3.466 1.00 90.31 189 ASN A CA 1
ATOM 1510 C C . ASN A 1 189 ? 7.668 18.678 3.851 1.00 90.31 189 ASN A C 1
ATOM 1512 O O . ASN A 1 189 ? 6.806 19.514 3.591 1.00 90.31 189 ASN A O 1
ATOM 1516 N N . GLY A 1 190 ? 7.352 17.494 4.396 1.00 90.88 190 GLY A N 1
ATOM 1517 C CA . GLY A 1 190 ? 5.999 17.144 4.845 1.00 90.88 190 GLY A CA 1
ATOM 1518 C C . GLY A 1 190 ? 4.960 17.065 3.719 1.00 90.88 190 GLY A C 1
ATOM 1519 O O . GLY A 1 190 ? 3.796 17.412 3.912 1.00 90.88 190 GLY A O 1
ATOM 1520 N N . GLN A 1 191 ? 5.368 16.687 2.505 1.00 90.38 191 GLN A N 1
ATOM 1521 C CA . GLN A 1 191 ? 4.465 16.517 1.356 1.00 90.38 191 GLN A CA 1
ATOM 1522 C C . GLN A 1 191 ? 3.947 15.085 1.222 1.00 90.38 191 GLN A C 1
ATOM 1524 O O . GLN A 1 191 ? 2.929 14.858 0.571 1.00 90.38 191 GLN A O 1
ATOM 1529 N N . ILE A 1 192 ? 4.663 14.123 1.802 1.00 93.50 192 ILE A N 1
ATOM 1530 C CA . ILE A 1 192 ? 4.302 12.711 1.790 1.00 93.50 192 ILE A CA 1
ATOM 1531 C C . ILE A 1 192 ? 4.355 12.187 3.219 1.00 93.50 192 ILE A C 1
ATOM 1533 O O . ILE A 1 192 ? 5.374 12.325 3.896 1.00 93.50 192 ILE A O 1
ATOM 1537 N N . GLN A 1 193 ? 3.284 11.523 3.636 1.00 95.50 193 GLN A N 1
ATOM 1538 C CA . GLN A 1 193 ? 3.239 10.770 4.881 1.00 95.50 193 GLN A CA 1
ATOM 1539 C C . GLN A 1 193 ? 3.237 9.277 4.563 1.00 95.50 193 GLN A C 1
ATOM 1541 O O . GLN A 1 193 ? 2.427 8.811 3.766 1.00 95.50 193 GLN A O 1
ATOM 1546 N N . ILE A 1 194 ? 4.129 8.515 5.191 1.00 97.44 194 ILE A N 1
ATOM 1547 C CA . ILE A 1 194 ? 4.208 7.066 5.017 1.00 97.44 194 ILE A CA 1
ATOM 1548 C C . ILE A 1 194 ? 3.430 6.375 6.131 1.00 97.44 194 ILE A C 1
ATOM 1550 O O . ILE A 1 194 ? 3.571 6.710 7.306 1.00 97.44 194 ILE A O 1
ATOM 1554 N N . GLN A 1 195 ? 2.643 5.365 5.772 1.00 97.50 195 GLN A N 1
ATOM 1555 C CA . GLN A 1 195 ? 1.995 4.463 6.718 1.00 97.50 195 GLN A CA 1
ATOM 1556 C C . GLN A 1 195 ? 2.290 3.014 6.344 1.00 97.50 195 GLN A C 1
ATOM 1558 O O . GLN A 1 195 ? 2.161 2.629 5.188 1.00 97.50 195 GLN A O 1
ATOM 1563 N N . ILE A 1 196 ? 2.679 2.190 7.312 1.00 97.81 196 ILE A N 1
ATOM 1564 C CA . ILE A 1 196 ? 2.856 0.756 7.073 1.00 97.81 196 ILE A CA 1
ATOM 1565 C C . ILE A 1 196 ? 1.589 0.011 7.486 1.00 97.81 196 ILE A C 1
ATOM 1567 O O . ILE A 1 196 ? 1.039 0.269 8.556 1.00 97.81 196 ILE A O 1
ATOM 1571 N N . LEU A 1 197 ? 1.132 -0.900 6.628 1.00 98.06 197 LEU A N 1
ATOM 1572 C CA . LEU A 1 197 ? 0.012 -1.801 6.887 1.00 98.06 197 LEU A CA 1
ATOM 1573 C C . LEU A 1 197 ? 0.530 -3.241 6.935 1.00 98.06 197 LEU A C 1
ATOM 1575 O O . LEU A 1 197 ? 1.293 -3.641 6.056 1.00 98.06 197 LEU A O 1
ATOM 1579 N N . GLY A 1 198 ? 0.068 -4.029 7.903 1.00 96.69 198 GLY A N 1
ATOM 1580 C CA . GLY A 1 198 ? 0.466 -5.429 8.071 1.00 96.69 198 GLY A CA 1
ATOM 1581 C C . GLY A 1 198 ? 1.381 -5.670 9.270 1.00 96.69 198 GLY A C 1
ATOM 1582 O O . GLY A 1 198 ? 1.688 -4.762 10.044 1.00 96.69 198 GLY A O 1
ATOM 1583 N N . ASP A 1 199 ? 1.769 -6.931 9.448 1.00 95.44 199 ASP A N 1
ATOM 1584 C CA . ASP A 1 199 ? 2.533 -7.374 10.612 1.00 95.44 199 ASP A CA 1
ATOM 1585 C C . ASP A 1 199 ? 4.041 -7.246 10.364 1.00 95.44 199 ASP A C 1
ATOM 1587 O O . ASP A 1 199 ? 4.676 -8.128 9.777 1.00 95.44 199 ASP A O 1
ATOM 1591 N N . LEU A 1 200 ? 4.620 -6.135 10.825 1.00 94.94 200 LEU A N 1
ATOM 1592 C CA . LEU A 1 200 ? 6.069 -5.950 10.835 1.00 94.94 200 LEU A CA 1
ATOM 1593 C C . LEU A 1 200 ? 6.767 -6.692 11.979 1.00 94.94 200 LEU A C 1
ATOM 1595 O O . LEU A 1 200 ? 7.993 -6.810 11.931 1.00 94.94 200 LEU A O 1
ATOM 1599 N N . ASP A 1 201 ? 6.035 -7.172 12.988 1.00 93.75 201 ASP A N 1
ATOM 1600 C CA . ASP A 1 201 ? 6.621 -7.770 14.185 1.00 93.75 201 ASP A CA 1
ATOM 1601 C C . ASP A 1 201 ? 7.061 -9.223 14.001 1.00 93.75 201 ASP A C 1
ATOM 1603 O O . ASP A 1 201 ? 7.898 -9.717 14.766 1.00 93.75 201 ASP A O 1
ATOM 1607 N N . ASP A 1 202 ? 6.640 -9.849 12.905 1.00 94.38 202 ASP A N 1
ATOM 1608 C CA . ASP A 1 202 ? 7.098 -11.155 12.445 1.00 94.38 202 ASP A CA 1
ATOM 1609 C C . ASP A 1 202 ? 8.634 -11.279 12.436 1.00 94.38 202 ASP A C 1
ATOM 1611 O O . ASP A 1 202 ? 9.353 -10.521 11.778 1.00 94.38 202 ASP A O 1
ATOM 1615 N N . ASN A 1 203 ? 9.166 -12.262 13.163 1.00 94.12 203 ASN A N 1
ATOM 1616 C CA . ASN A 1 203 ? 10.608 -12.474 13.317 1.00 94.12 203 ASN A CA 1
ATOM 1617 C C . ASN A 1 203 ? 11.324 -12.895 12.020 1.00 94.12 203 ASN A C 1
ATOM 1619 O O . ASN A 1 203 ? 12.553 -12.854 11.958 1.00 94.12 203 ASN A O 1
ATOM 1623 N N . ARG A 1 204 ? 10.575 -13.287 10.984 1.00 94.88 204 ARG A N 1
ATOM 1624 C CA . ARG A 1 204 ? 11.108 -13.604 9.654 1.00 94.88 204 ARG A CA 1
ATOM 1625 C C . ARG A 1 204 ? 11.455 -12.345 8.860 1.00 94.88 204 ARG A C 1
ATOM 1627 O O . ARG A 1 204 ? 12.190 -12.436 7.878 1.00 94.88 204 ARG A O 1
ATOM 1634 N N . ILE A 1 205 ? 10.940 -11.183 9.267 1.00 96.69 205 ILE A N 1
ATOM 1635 C CA . ILE A 1 205 ? 11.270 -9.885 8.679 1.00 96.69 205 ILE A CA 1
ATOM 1636 C C . ILE A 1 205 ? 12.651 -9.429 9.185 1.00 96.69 205 ILE A C 1
ATOM 1638 O O . ILE A 1 205 ? 12.843 -9.308 10.397 1.00 96.69 205 ILE A O 1
ATOM 1642 N N . PRO A 1 206 ? 13.614 -9.125 8.290 1.00 96.94 206 PRO A N 1
ATOM 1643 C CA . PRO A 1 206 ? 14.924 -8.619 8.687 1.00 96.94 206 PRO A CA 1
ATOM 1644 C C . PRO A 1 206 ? 14.829 -7.333 9.517 1.00 96.94 206 PRO A C 1
ATOM 1646 O O . PRO A 1 206 ? 14.107 -6.399 9.161 1.00 96.94 206 PRO A O 1
ATOM 1649 N N . SER A 1 207 ? 15.617 -7.254 10.591 1.00 96.62 207 SER A N 1
ATOM 1650 C CA . SER A 1 207 ? 15.635 -6.092 11.490 1.00 96.62 207 SER A CA 1
ATOM 1651 C C . SER A 1 207 ? 16.045 -4.796 10.785 1.00 96.62 207 SER A C 1
ATOM 1653 O O . SER A 1 207 ? 15.477 -3.751 11.085 1.00 96.62 207 SER A O 1
ATOM 1655 N N . GLY A 1 208 ? 16.969 -4.859 9.817 1.00 96.25 208 GLY A N 1
ATOM 1656 C CA . GLY A 1 208 ? 17.359 -3.712 8.984 1.00 96.25 208 GLY A CA 1
ATOM 1657 C C . GLY A 1 208 ? 16.163 -3.096 8.255 1.00 96.25 208 GLY A C 1
ATOM 1658 O O . GLY A 1 208 ? 15.859 -1.917 8.443 1.00 96.25 208 GLY A O 1
ATOM 1659 N N . MET A 1 209 ? 15.396 -3.927 7.540 1.00 96.38 209 MET A N 1
ATOM 1660 C CA . MET A 1 209 ? 14.162 -3.507 6.870 1.00 96.38 209 MET A CA 1
ATOM 1661 C C . MET A 1 209 ? 13.129 -2.950 7.859 1.00 96.38 209 MET A C 1
ATOM 1663 O O . MET A 1 209 ? 12.584 -1.873 7.620 1.00 96.38 209 MET A O 1
ATOM 1667 N N . ARG A 1 210 ? 12.879 -3.647 8.978 1.00 97.62 210 ARG A N 1
ATOM 1668 C CA . ARG A 1 210 ? 11.928 -3.193 10.010 1.00 97.62 210 ARG A CA 1
ATOM 1669 C C . ARG A 1 210 ? 12.298 -1.805 10.537 1.00 97.62 210 ARG A C 1
ATOM 1671 O O . ARG A 1 210 ? 11.455 -0.914 10.580 1.00 97.62 210 ARG A O 1
ATOM 1678 N N . ASN A 1 211 ? 13.567 -1.607 10.886 1.00 97.81 211 ASN A N 1
ATOM 1679 C CA . ASN A 1 211 ? 14.069 -0.339 11.407 1.00 97.81 211 ASN A CA 1
ATOM 1680 C C . ASN A 1 211 ? 13.977 0.780 10.363 1.00 97.81 211 ASN A C 1
ATOM 1682 O O . ASN A 1 211 ? 13.563 1.888 10.698 1.00 97.81 211 ASN A O 1
ATOM 1686 N N . ALA A 1 212 ? 14.316 0.496 9.101 1.00 97.94 212 ALA A N 1
ATOM 1687 C CA . ALA A 1 212 ? 14.221 1.467 8.016 1.00 97.94 212 ALA A CA 1
ATOM 1688 C C . ALA A 1 212 ? 12.774 1.927 7.768 1.00 97.94 212 ALA A C 1
ATOM 1690 O O . ALA A 1 212 ? 12.532 3.123 7.600 1.00 97.94 212 ALA A O 1
ATOM 1691 N N . LEU A 1 213 ? 11.809 1.003 7.787 1.00 98.00 213 LEU A N 1
ATOM 1692 C CA . LEU A 1 213 ? 10.388 1.316 7.610 1.00 98.00 213 LEU A CA 1
ATOM 1693 C C . LEU A 1 213 ? 9.815 2.088 8.801 1.00 98.00 213 LEU A C 1
ATOM 1695 O O . LEU A 1 213 ? 9.170 3.113 8.594 1.00 98.00 213 LEU A O 1
ATOM 1699 N N . ASN A 1 214 ? 10.103 1.652 10.031 1.00 97.88 214 ASN A N 1
ATOM 1700 C CA . ASN A 1 214 ? 9.663 2.349 11.243 1.00 97.88 214 ASN A CA 1
ATOM 1701 C C . ASN A 1 214 ? 10.214 3.776 11.292 1.00 97.88 214 ASN A C 1
ATOM 1703 O O . ASN A 1 214 ? 9.477 4.720 11.575 1.00 97.88 214 ASN A O 1
ATOM 1707 N N . LYS A 1 215 ? 11.500 3.946 10.960 1.00 97.88 215 LYS A N 1
ATOM 1708 C CA . LYS A 1 215 ? 12.126 5.265 10.887 1.00 97.88 215 LYS A CA 1
ATOM 1709 C C . LYS A 1 215 ? 11.506 6.133 9.792 1.00 97.88 215 LYS A C 1
ATOM 1711 O O . LYS A 1 215 ? 11.196 7.286 10.056 1.00 97.88 215 LYS A O 1
ATOM 1716 N N . LEU A 1 216 ? 11.274 5.587 8.596 1.00 98.06 216 LEU A N 1
ATOM 1717 C CA . LEU A 1 216 ? 10.624 6.320 7.507 1.00 98.06 216 LEU A CA 1
ATOM 1718 C C . LEU A 1 216 ? 9.207 6.776 7.886 1.00 98.06 216 LEU A C 1
ATOM 1720 O O . LEU A 1 216 ? 8.856 7.934 7.668 1.00 98.06 216 LEU A O 1
ATOM 1724 N N . GLN A 1 217 ? 8.403 5.881 8.463 1.00 97.81 217 GLN A N 1
ATOM 1725 C CA . GLN A 1 217 ? 7.057 6.200 8.932 1.00 97.81 217 GLN A CA 1
ATOM 1726 C C . GLN A 1 217 ? 7.093 7.322 9.976 1.00 97.81 217 GLN A C 1
ATOM 1728 O O . GLN A 1 217 ? 6.376 8.310 9.822 1.00 97.81 217 GLN A O 1
ATOM 1733 N N . PHE A 1 218 ? 7.957 7.205 10.988 1.00 97.81 218 PHE A N 1
ATOM 1734 C CA . PHE A 1 218 ? 8.128 8.224 12.024 1.00 97.81 218 PHE A CA 1
ATOM 1735 C C . PHE A 1 218 ? 8.563 9.576 11.441 1.00 97.81 218 PHE A C 1
ATOM 1737 O O . PHE A 1 218 ? 7.849 10.563 11.605 1.00 97.81 218 PHE A O 1
ATOM 1744 N N . ASP A 1 219 ? 9.674 9.609 10.697 1.00 97.44 219 ASP A N 1
ATOM 1745 C CA . ASP A 1 219 ? 10.242 10.840 10.137 1.00 97.44 219 ASP A CA 1
ATOM 1746 C C . ASP A 1 219 ? 9.228 11.549 9.211 1.00 97.44 219 ASP A C 1
ATOM 1748 O O . ASP A 1 219 ? 9.079 12.770 9.261 1.00 97.44 219 ASP A O 1
ATOM 1752 N N . SER A 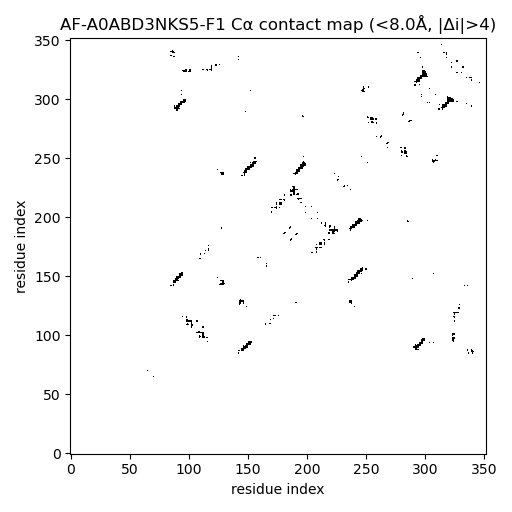1 220 ? 8.473 10.789 8.402 1.00 97.19 220 SER A N 1
ATOM 1753 C CA . SER A 1 220 ? 7.443 11.351 7.514 1.00 97.19 220 SER A CA 1
ATOM 1754 C C . SER A 1 220 ? 6.250 11.947 8.265 1.00 97.19 220 SER A C 1
ATOM 1756 O O . SER A 1 220 ? 5.737 12.995 7.872 1.00 97.19 220 SER A O 1
ATOM 1758 N N . ARG A 1 221 ? 5.819 11.315 9.366 1.00 96.00 221 ARG A N 1
ATOM 1759 C CA . ARG A 1 221 ? 4.726 11.812 10.207 1.00 96.00 221 ARG A CA 1
ATOM 1760 C C . ARG A 1 221 ? 5.123 13.102 10.915 1.00 96.00 221 ARG A C 1
ATOM 1762 O O . ARG A 1 221 ? 4.324 14.038 10.947 1.00 96.00 221 ARG A O 1
ATOM 1769 N N . GLU A 1 222 ? 6.341 13.158 11.447 1.00 95.75 222 GLU A N 1
ATOM 1770 C CA . GLU A 1 222 ? 6.862 14.352 12.115 1.00 95.75 222 GLU A CA 1
ATOM 1771 C C . GLU A 1 222 ? 6.929 15.530 11.140 1.00 95.75 222 GLU A C 1
ATOM 1773 O O . GLU A 1 222 ? 6.376 16.594 11.426 1.00 95.75 222 GLU A O 1
ATOM 1778 N N . ALA A 1 223 ? 7.507 15.319 9.953 1.00 94.12 223 ALA A N 1
ATOM 1779 C CA . ALA A 1 223 ? 7.610 16.353 8.926 1.00 94.12 223 ALA A CA 1
ATOM 1780 C C . ALA A 1 223 ? 6.233 16.863 8.459 1.00 94.12 223 ALA A C 1
ATOM 1782 O O . ALA A 1 223 ? 6.035 18.071 8.318 1.00 94.12 223 ALA A O 1
ATOM 1783 N N . CYS A 1 224 ? 5.257 15.968 8.267 1.00 92.25 224 CYS A N 1
ATOM 1784 C CA . CYS A 1 224 ? 3.886 16.354 7.919 1.00 92.25 224 CYS A CA 1
ATOM 1785 C C . CYS A 1 224 ? 3.200 17.145 9.042 1.00 92.25 224 CYS A C 1
ATOM 1787 O O . CYS A 1 224 ? 2.594 18.180 8.767 1.00 92.25 224 CYS A O 1
ATOM 1789 N N . SER A 1 225 ? 3.359 16.724 10.302 1.00 91.56 225 SER A N 1
ATOM 1790 C CA . SER A 1 225 ? 2.789 17.432 11.460 1.00 91.56 225 SER A CA 1
ATOM 1791 C C . SER A 1 225 ? 3.354 18.852 11.589 1.00 91.56 225 SER A C 1
ATOM 1793 O O . SER A 1 225 ? 2.602 19.798 11.812 1.00 91.56 225 SER A O 1
ATOM 1795 N N . HIS A 1 226 ? 4.666 19.024 11.376 1.00 89.12 226 HIS A N 1
ATOM 1796 C CA . HIS A 1 226 ? 5.320 20.341 11.395 1.00 89.12 226 HIS A CA 1
ATOM 1797 C C . HIS A 1 226 ? 4.830 21.246 10.260 1.00 89.12 226 HIS A C 1
ATOM 1799 O O . HIS A 1 226 ? 4.664 22.452 10.435 1.00 89.12 226 HIS A O 1
ATOM 1805 N N . ARG A 1 227 ? 4.580 20.674 9.078 1.00 86.81 227 ARG A N 1
ATOM 1806 C CA . ARG A 1 227 ? 4.027 21.424 7.948 1.00 86.81 227 ARG A CA 1
ATOM 1807 C C . ARG A 1 227 ? 2.606 21.909 8.235 1.00 86.81 227 ARG A C 1
ATOM 1809 O O . ARG A 1 227 ? 2.296 23.061 7.949 1.00 86.81 227 ARG A O 1
ATOM 1816 N N . GLN A 1 228 ? 1.765 21.049 8.808 1.00 84.56 228 GLN A N 1
ATOM 1817 C CA . GLN A 1 228 ? 0.381 21.383 9.158 1.00 84.56 228 GLN A CA 1
ATOM 1818 C C . GLN A 1 228 ? 0.304 22.483 10.224 1.00 84.56 228 GLN A C 1
ATOM 1820 O O . GLN A 1 228 ? -0.543 23.365 10.124 1.00 84.56 228 GLN A O 1
ATOM 1825 N N . SER A 1 229 ? 1.208 22.491 11.211 1.00 83.44 229 SER A N 1
ATOM 1826 C CA . SER A 1 229 ? 1.204 23.515 12.267 1.00 83.44 229 SER A CA 1
ATOM 1827 C C . SER A 1 229 ? 1.590 24.918 11.791 1.00 83.44 229 SER A C 1
ATOM 1829 O O . SER A 1 229 ? 1.258 25.895 12.457 1.00 83.44 229 SER A O 1
ATOM 1831 N N . ASN A 1 230 ? 2.289 25.038 10.660 1.00 74.88 230 ASN A N 1
ATOM 1832 C CA . ASN A 1 230 ? 2.823 26.315 10.183 1.00 74.88 230 ASN A CA 1
ATOM 1833 C C . ASN A 1 230 ? 1.851 27.105 9.282 1.00 74.88 230 ASN A C 1
ATOM 1835 O O . ASN A 1 230 ? 2.252 28.129 8.744 1.00 74.88 230 ASN A O 1
ATOM 1839 N N . ASN A 1 231 ? 0.590 26.672 9.111 1.00 62.22 231 ASN A N 1
ATOM 1840 C CA . ASN A 1 231 ? -0.434 27.295 8.239 1.00 62.22 231 ASN A CA 1
ATOM 1841 C C . ASN A 1 231 ? -0.032 27.488 6.753 1.00 62.22 231 ASN A C 1
ATOM 1843 O O . ASN A 1 231 ? -0.800 28.059 5.982 1.00 62.22 231 ASN A O 1
ATOM 1847 N N . ASP A 1 232 ? 1.124 26.972 6.325 1.00 55.47 232 ASP A N 1
ATOM 1848 C CA . ASP A 1 232 ? 1.645 27.059 4.950 1.00 55.47 232 ASP A CA 1
ATOM 1849 C C . ASP A 1 232 ? 1.057 25.993 4.000 1.00 55.47 232 ASP A C 1
ATOM 1851 O O . ASP A 1 232 ? 1.448 25.887 2.832 1.00 55.47 232 ASP A O 1
ATOM 1855 N N . ALA A 1 233 ? 0.141 25.149 4.480 1.00 55.47 233 ALA A N 1
ATOM 1856 C CA . ALA A 1 233 ? -0.413 24.053 3.700 1.00 55.47 233 ALA A CA 1
ATOM 1857 C C . ALA A 1 233 ? -1.921 23.913 3.904 1.00 55.47 233 ALA A C 1
ATOM 1859 O O . ALA A 1 233 ? -2.380 23.635 5.008 1.00 55.47 233 ALA A O 1
ATOM 1860 N N . ASP A 1 234 ? -2.676 23.994 2.806 1.00 61.16 234 ASP A N 1
ATOM 1861 C CA . ASP A 1 234 ? -3.959 23.302 2.713 1.00 61.16 234 ASP A CA 1
ATOM 1862 C C . ASP A 1 234 ? -3.736 21.826 3.077 1.00 61.16 234 ASP A C 1
ATOM 1864 O O . ASP A 1 234 ? -2.876 21.164 2.483 1.00 61.16 234 ASP A O 1
ATOM 1868 N N . GLU A 1 235 ? -4.527 21.285 4.009 1.00 57.00 235 GLU A N 1
ATOM 1869 C CA . GLU A 1 235 ? -4.501 19.859 4.391 1.00 57.00 235 GLU A CA 1
ATOM 1870 C C . GLU A 1 235 ? -4.606 18.925 3.170 1.00 57.00 235 GLU A C 1
ATOM 1872 O O . GLU A 1 235 ? -4.080 17.814 3.167 1.00 57.00 235 GLU A O 1
ATOM 1877 N N . ASN A 1 236 ? -5.201 19.422 2.082 1.00 60.78 236 ASN A N 1
ATOM 1878 C CA . ASN A 1 236 ? -5.347 18.749 0.793 1.00 60.78 236 ASN A CA 1
ATOM 1879 C C . ASN A 1 236 ? -4.033 18.556 0.007 1.00 60.78 236 ASN A C 1
ATOM 1881 O O . ASN A 1 236 ? -4.071 18.036 -1.107 1.00 60.78 236 ASN A O 1
ATOM 1885 N N . ASN A 1 237 ? -2.880 18.973 0.540 1.00 77.38 237 ASN A N 1
ATOM 1886 C CA . ASN A 1 237 ? -1.589 18.945 -0.155 1.00 77.38 237 ASN A CA 1
ATOM 1887 C C . ASN A 1 237 ? -0.574 17.944 0.438 1.00 77.38 237 ASN A C 1
ATOM 1889 O O . ASN A 1 237 ? 0.635 18.076 0.216 1.00 77.38 237 ASN A O 1
ATOM 1893 N N . ILE A 1 238 ? -1.039 16.973 1.230 1.00 88.69 238 ILE A N 1
ATOM 1894 C CA . ILE A 1 238 ? -0.227 15.859 1.738 1.00 88.69 238 ILE A CA 1
ATOM 1895 C C . ILE A 1 238 ? -0.738 14.562 1.111 1.00 88.69 238 ILE A C 1
ATOM 1897 O O . ILE A 1 238 ? -1.918 14.241 1.216 1.00 88.69 238 ILE A O 1
ATOM 1901 N N . LEU A 1 239 ? 0.159 13.809 0.471 1.00 92.69 239 LEU A N 1
ATOM 1902 C CA . LEU A 1 239 ? -0.141 12.474 -0.042 1.00 92.69 239 LEU A CA 1
ATOM 1903 C C . LEU A 1 239 ? 0.188 11.429 1.030 1.00 92.69 239 LEU A C 1
ATOM 1905 O O . LEU A 1 239 ? 1.345 11.285 1.429 1.00 92.69 239 LEU A O 1
ATOM 1909 N N . ILE A 1 240 ? -0.811 10.664 1.462 1.00 95.50 240 ILE A N 1
ATOM 1910 C CA . ILE A 1 240 ? -0.615 9.534 2.371 1.00 95.50 240 ILE A CA 1
ATOM 1911 C C . ILE A 1 240 ? -0.324 8.286 1.534 1.00 95.50 240 ILE A C 1
ATOM 1913 O O . ILE A 1 240 ? -1.168 7.816 0.773 1.00 95.50 240 ILE A O 1
ATOM 1917 N N . VAL A 1 241 ? 0.885 7.744 1.668 1.00 97.31 241 VAL A N 1
ATOM 1918 C CA . VAL A 1 241 ? 1.316 6.518 0.988 1.00 97.31 241 VAL A CA 1
ATOM 1919 C C . VAL A 1 241 ? 1.356 5.374 1.989 1.00 97.31 241 VAL A C 1
ATOM 1921 O O . VAL A 1 241 ? 2.165 5.356 2.919 1.00 97.31 241 VAL A O 1
ATOM 1924 N N . CYS A 1 242 ? 0.501 4.386 1.773 1.00 98.19 242 CYS A N 1
ATOM 1925 C CA . CYS A 1 242 ? 0.421 3.188 2.580 1.00 98.19 242 CYS A CA 1
ATOM 1926 C C . CYS A 1 242 ? 1.192 2.041 1.916 1.00 98.19 242 CYS A C 1
ATOM 1928 O O . CYS A 1 242 ? 0.926 1.678 0.772 1.00 98.19 242 CYS A O 1
ATOM 1930 N N . LEU A 1 243 ? 2.136 1.437 2.634 1.00 98.00 243 LEU A N 1
ATOM 1931 C CA . LEU A 1 243 ? 2.870 0.255 2.185 1.00 98.00 243 LEU A CA 1
ATOM 1932 C C . LEU A 1 243 ? 2.328 -0.972 2.913 1.00 98.00 243 LEU A C 1
ATOM 1934 O O . LEU A 1 243 ? 2.551 -1.133 4.112 1.00 98.00 243 LEU A O 1
ATOM 1938 N N . ALA A 1 244 ? 1.626 -1.843 2.191 1.00 98.25 244 ALA A N 1
ATOM 1939 C CA . ALA A 1 244 ? 1.123 -3.097 2.735 1.00 98.25 244 ALA A CA 1
ATOM 1940 C C . ALA A 1 244 ? 2.206 -4.184 2.648 1.00 98.25 244 ALA A C 1
ATOM 1942 O O . ALA A 1 244 ? 2.500 -4.705 1.567 1.00 98.25 244 ALA A O 1
ATOM 1943 N N . ILE A 1 245 ? 2.824 -4.495 3.789 1.00 97.56 245 ILE A N 1
ATOM 1944 C CA . ILE A 1 245 ? 3.971 -5.399 3.932 1.00 97.56 245 ILE A CA 1
ATOM 1945 C C . ILE A 1 245 ? 3.621 -6.474 4.953 1.00 97.56 245 ILE A C 1
ATOM 1947 O O . ILE A 1 245 ? 3.185 -6.167 6.057 1.00 97.56 245 ILE A O 1
ATOM 1951 N N . ASN A 1 246 ? 3.825 -7.739 4.580 1.00 97.56 246 ASN A N 1
ATOM 1952 C CA . ASN A 1 246 ? 3.318 -8.886 5.335 1.00 97.56 246 ASN A CA 1
ATOM 1953 C C . ASN A 1 246 ? 1.824 -8.715 5.667 1.00 97.56 246 ASN A C 1
ATOM 1955 O O . ASN A 1 246 ? 1.371 -8.909 6.794 1.00 97.56 246 ASN A O 1
ATOM 1959 N N . TYR A 1 247 ? 1.070 -8.270 4.661 1.00 98.44 247 TYR A N 1
ATOM 1960 C CA . TYR A 1 247 ? -0.338 -7.920 4.785 1.00 98.44 247 TYR A CA 1
ATOM 1961 C C . TYR A 1 247 ? -1.225 -8.958 4.092 1.00 98.44 247 TYR A C 1
ATOM 1963 O O . TYR A 1 247 ? -0.899 -9.462 3.018 1.00 98.44 247 TYR A O 1
ATOM 1971 N N . GLY A 1 248 ? -2.387 -9.230 4.674 1.00 98.06 248 GLY A N 1
ATOM 1972 C CA . GLY A 1 248 ? -3.469 -9.966 4.031 1.00 98.06 248 GLY A CA 1
ATOM 1973 C C . GLY A 1 248 ? -4.788 -9.609 4.702 1.00 98.06 248 GLY A C 1
ATOM 1974 O O . GLY A 1 248 ? -4.862 -9.584 5.925 1.00 98.06 248 GLY A O 1
ATOM 1975 N N . GLY A 1 249 ? -5.841 -9.351 3.932 1.00 98.19 249 GLY A N 1
ATOM 1976 C CA . GLY A 1 249 ? -7.133 -8.880 4.437 1.00 98.19 249 GLY A CA 1
ATOM 1977 C C . GLY A 1 249 ? -7.783 -9.855 5.418 1.00 98.19 249 GLY A C 1
ATOM 1978 O O . GLY A 1 249 ? -8.371 -9.438 6.410 1.00 98.19 249 GLY A O 1
ATOM 1979 N N . ARG A 1 250 ? -7.612 -11.168 5.215 1.00 98.25 250 ARG A N 1
ATOM 1980 C CA . ARG A 1 250 ? -8.021 -12.174 6.212 1.00 98.25 250 ARG A CA 1
ATOM 1981 C C . ARG A 1 250 ? -7.236 -12.058 7.519 1.00 98.25 250 ARG A C 1
ATOM 1983 O O . ARG A 1 250 ? -7.834 -12.155 8.584 1.00 98.25 250 ARG A O 1
ATOM 1990 N N . ALA A 1 251 ? -5.920 -11.861 7.448 1.00 97.12 251 ALA A N 1
ATOM 1991 C CA . ALA A 1 251 ? -5.084 -11.684 8.635 1.00 97.12 251 ALA A CA 1
ATOM 1992 C C . ALA A 1 251 ? -5.407 -10.363 9.356 1.00 97.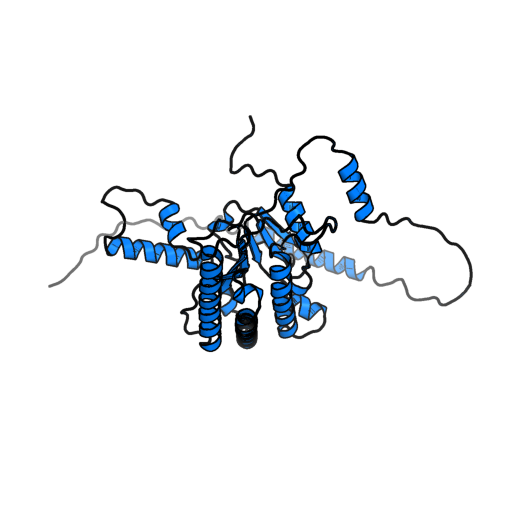12 251 ALA A C 1
ATOM 1994 O O . ALA A 1 251 ? -5.449 -10.333 10.583 1.00 97.12 251 ALA A O 1
ATOM 1995 N N . ASP A 1 252 ? -5.721 -9.307 8.602 1.00 98.00 252 ASP A N 1
ATOM 1996 C CA . ASP A 1 252 ? -6.159 -8.010 9.125 1.00 98.00 252 ASP A CA 1
ATOM 1997 C C . ASP A 1 252 ? -7.481 -8.125 9.909 1.00 98.00 252 ASP A C 1
ATOM 1999 O O . ASP A 1 252 ? -7.595 -7.660 11.042 1.00 98.00 252 ASP A O 1
ATOM 2003 N N . LEU A 1 253 ? -8.461 -8.856 9.370 1.00 97.94 253 LEU A N 1
ATOM 2004 C CA . LEU A 1 253 ? -9.712 -9.136 10.082 1.00 97.94 253 LEU A CA 1
ATOM 2005 C C . LEU A 1 253 ? -9.497 -9.983 11.340 1.00 97.94 253 LEU A C 1
ATOM 2007 O O . LEU A 1 253 ? -10.106 -9.716 12.379 1.00 97.94 253 LEU A O 1
ATOM 2011 N N . LEU A 1 254 ? -8.623 -10.991 11.272 1.00 97.56 254 LEU A N 1
ATOM 2012 C CA . LEU A 1 254 ? -8.289 -11.816 12.433 1.00 97.56 254 LEU A CA 1
ATOM 2013 C C . LEU A 1 254 ? -7.638 -10.982 13.543 1.00 97.56 254 LEU A C 1
ATOM 2015 O O . LEU A 1 254 ? -8.053 -11.099 14.697 1.00 97.56 254 LEU A O 1
ATOM 2019 N N . GLN A 1 255 ? -6.676 -10.111 13.218 1.00 96.81 255 GLN A N 1
ATOM 2020 C CA . GLN A 1 255 ? -6.036 -9.260 14.226 1.00 96.81 255 GLN A CA 1
ATOM 2021 C C . GLN A 1 255 ? -7.004 -8.212 14.794 1.00 96.81 255 GLN A C 1
ATOM 2023 O O . GLN A 1 255 ? -7.030 -8.006 16.008 1.00 96.81 255 GLN A O 1
ATOM 2028 N N . ALA A 1 256 ? -7.870 -7.619 13.964 1.00 96.62 256 ALA A N 1
ATOM 2029 C CA . ALA A 1 256 ? -8.885 -6.672 14.424 1.00 96.62 256 ALA A CA 1
ATOM 2030 C C . ALA A 1 256 ? -9.888 -7.334 15.383 1.00 96.62 256 ALA A C 1
ATOM 2032 O O . ALA A 1 256 ? -10.212 -6.779 16.436 1.00 96.62 256 ALA A O 1
ATOM 2033 N N . THR A 1 257 ? -10.315 -8.559 15.064 1.00 95.56 257 THR A N 1
ATOM 2034 C CA . THR A 1 257 ? -11.210 -9.357 15.915 1.00 95.56 257 THR A CA 1
ATO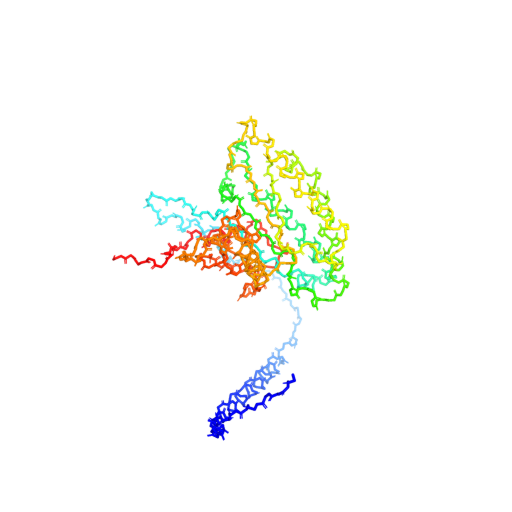M 2035 C C . THR A 1 257 ? -10.529 -9.750 17.228 1.00 95.56 257 THR A C 1
ATOM 2037 O O . THR A 1 257 ? -11.142 -9.660 18.291 1.00 95.56 257 THR A O 1
ATOM 2040 N N . ALA A 1 258 ? -9.249 -10.133 17.190 1.00 95.31 258 ALA A N 1
ATOM 2041 C CA . ALA A 1 258 ? -8.479 -10.436 18.395 1.00 95.31 258 ALA A CA 1
ATOM 2042 C C . ALA A 1 258 ? -8.346 -9.208 19.314 1.00 95.31 258 ALA A C 1
ATOM 2044 O O . ALA A 1 258 ? -8.581 -9.320 20.517 1.00 95.31 258 ALA A O 1
ATOM 2045 N N . LYS A 1 259 ? -8.057 -8.026 18.751 1.00 94.56 259 LYS A N 1
ATOM 2046 C CA . LYS A 1 259 ? -8.036 -6.751 19.491 1.00 94.56 259 LYS A CA 1
ATOM 2047 C C . LYS A 1 259 ? -9.394 -6.419 20.107 1.00 94.56 259 LYS A C 1
ATOM 2049 O O . LYS A 1 259 ? -9.452 -5.948 21.239 1.00 94.56 259 LYS A O 1
ATOM 2054 N N . LEU A 1 260 ? -10.489 -6.665 19.385 1.00 92.31 260 LEU A N 1
ATOM 2055 C CA . LEU A 1 260 ? -11.840 -6.469 19.913 1.00 92.31 260 LEU A CA 1
ATOM 2056 C C . LEU A 1 260 ? -12.106 -7.393 21.107 1.00 92.31 260 LEU A C 1
ATOM 2058 O O . LEU A 1 260 ? -12.548 -6.923 22.152 1.00 92.31 260 LEU A O 1
ATOM 2062 N N . ALA A 1 261 ? -11.779 -8.681 20.986 1.00 91.94 261 ALA A N 1
ATOM 2063 C CA . ALA A 1 261 ? -11.947 -9.645 22.070 1.00 91.94 261 ALA A CA 1
ATOM 2064 C C . ALA A 1 261 ? -11.120 -9.281 23.317 1.00 91.94 261 ALA A C 1
ATOM 2066 O O . ALA A 1 261 ? -11.626 -9.369 24.434 1.00 91.94 261 ALA A O 1
ATOM 2067 N N . GLN A 1 262 ? -9.873 -8.832 23.136 1.00 92.62 262 GLN A N 1
ATOM 2068 C CA . GLN A 1 262 ? -9.016 -8.369 24.233 1.00 92.62 262 GLN A CA 1
ATOM 2069 C C . GLN A 1 262 ? -9.601 -7.146 24.939 1.00 92.62 262 GLN A C 1
ATOM 2071 O O . GLN A 1 262 ? -9.669 -7.122 26.164 1.00 92.62 262 GLN A O 1
ATOM 2076 N N . ALA A 1 263 ? -10.070 -6.163 24.175 1.00 88.94 263 ALA A N 1
ATOM 2077 C CA . ALA A 1 263 ? -10.642 -4.948 24.733 1.00 88.94 263 ALA A CA 1
ATOM 2078 C C . ALA A 1 263 ? -11.969 -5.228 25.477 1.00 88.94 263 ALA A C 1
ATOM 2080 O O . ALA A 1 263 ? -12.218 -4.649 26.533 1.00 88.94 263 ALA A O 1
ATOM 2081 N N . ILE A 1 264 ? -12.793 -6.171 24.995 1.00 87.69 264 ILE A N 1
ATOM 2082 C CA . ILE A 1 264 ? -13.980 -6.658 25.726 1.00 87.69 264 ILE A CA 1
ATOM 2083 C C . ILE A 1 264 ? -13.564 -7.332 27.041 1.00 87.69 264 ILE A C 1
ATOM 2085 O O . ILE A 1 264 ? -14.129 -7.036 28.091 1.00 87.69 264 ILE A O 1
ATOM 2089 N N . ALA A 1 265 ? -12.556 -8.209 27.009 1.00 88.56 265 ALA A N 1
ATOM 2090 C CA . ALA A 1 265 ? -12.062 -8.891 28.206 1.00 88.56 265 ALA A CA 1
ATOM 2091 C C . ALA A 1 265 ? -11.459 -7.923 29.242 1.00 88.56 265 ALA A C 1
ATOM 2093 O O . ALA A 1 265 ? -11.555 -8.176 30.442 1.00 88.56 265 ALA A O 1
ATOM 2094 N N . ALA A 1 266 ? -10.875 -6.811 28.787 1.00 89.56 266 ALA A N 1
ATOM 2095 C CA . ALA A 1 266 ? -10.363 -5.732 29.629 1.00 89.56 266 ALA A CA 1
ATOM 2096 C C . ALA A 1 266 ? -11.461 -4.782 30.159 1.00 89.56 266 ALA A C 1
ATOM 2098 O O . ALA A 1 266 ? -11.171 -3.919 30.983 1.00 89.56 266 ALA A O 1
ATOM 2099 N N . GLY A 1 267 ? -12.714 -4.929 29.710 1.00 84.81 267 GLY A N 1
ATOM 2100 C CA . GLY A 1 267 ? -13.824 -4.043 30.077 1.00 84.81 267 GLY A CA 1
ATOM 2101 C C . GLY A 1 267 ? -13.786 -2.669 29.394 1.00 84.81 267 GLY A C 1
ATOM 2102 O O . GLY A 1 267 ? -14.509 -1.765 29.804 1.00 84.81 267 GLY A O 1
ATOM 2103 N N . GLU A 1 268 ? -12.955 -2.501 28.361 1.00 80.06 268 GLU A N 1
ATOM 2104 C CA . GLU A 1 268 ? -12.777 -1.242 27.622 1.00 80.06 268 GLU A CA 1
ATOM 2105 C C . GLU A 1 268 ? -13.877 -1.007 26.581 1.00 80.06 268 GLU A C 1
ATOM 2107 O O . GLU A 1 268 ? -14.104 0.126 26.154 1.00 80.06 268 GLU A O 1
ATOM 2112 N N . VAL A 1 269 ? -14.560 -2.071 26.149 1.00 66.88 269 VAL A N 1
ATOM 2113 C CA . VAL A 1 269 ? -15.585 -1.994 25.106 1.00 66.88 269 VAL A CA 1
ATOM 2114 C C . VAL A 1 269 ? -16.897 -2.561 25.621 1.00 66.88 269 VAL A C 1
ATOM 2116 O O . VAL A 1 269 ? -16.988 -3.729 25.986 1.00 66.88 269 VAL A O 1
ATOM 2119 N N . VAL A 1 270 ? -17.913 -1.706 25.506 1.00 60.84 270 VAL A N 1
ATOM 2120 C CA . VAL A 1 270 ? -19.343 -2.010 25.500 1.00 60.84 270 VAL A CA 1
ATOM 2121 C C . VAL A 1 270 ? -19.974 -2.371 26.861 1.00 60.84 270 VAL A C 1
ATOM 2123 O O . VAL A 1 270 ? -19.790 -3.481 27.358 1.00 60.84 270 VAL A O 1
ATOM 2126 N N . PRO A 1 271 ? -20.803 -1.482 27.452 1.00 58.81 271 PRO A N 1
ATOM 2127 C CA . PRO A 1 271 ? -21.723 -1.858 28.525 1.00 58.81 271 PRO A CA 1
ATOM 2128 C C . PRO A 1 271 ? -22.605 -3.045 28.100 1.00 58.81 271 PRO A C 1
ATOM 2130 O O . PRO A 1 271 ? -22.935 -3.161 26.921 1.00 58.81 271 PRO A O 1
ATOM 2133 N N . PRO A 1 272 ? -23.050 -3.911 29.023 1.00 56.84 272 PRO A N 1
ATOM 2134 C CA . PRO A 1 272 ? -23.958 -5.003 28.682 1.00 56.84 272 PRO A CA 1
ATOM 2135 C C . PRO A 1 272 ? -25.156 -4.509 27.851 1.00 56.84 272 PRO A C 1
ATOM 2137 O O . PRO A 1 272 ? -25.903 -3.644 28.304 1.00 56.84 272 PRO A O 1
ATOM 2140 N N . GLY A 1 273 ? -25.340 -5.059 26.644 1.00 62.38 273 GLY A N 1
ATOM 2141 C CA . GLY A 1 273 ? -26.495 -4.771 25.783 1.00 62.38 273 GLY A CA 1
ATOM 2142 C C . GLY A 1 273 ? -26.239 -3.937 24.522 1.00 62.38 273 GLY A C 1
ATOM 2143 O O . GLY A 1 273 ? -27.175 -3.793 23.738 1.00 62.38 273 GLY A O 1
ATOM 2144 N N . THR A 1 274 ? -25.031 -3.425 24.261 1.00 68.06 274 THR A N 1
ATOM 2145 C CA . THR A 1 274 ? -24.760 -2.779 22.960 1.00 68.06 274 THR A CA 1
ATOM 2146 C C . THR A 1 274 ? -24.341 -3.796 21.897 1.00 68.06 274 THR A C 1
ATOM 2148 O O . THR A 1 274 ? -23.636 -4.772 22.162 1.00 68.06 274 THR A O 1
ATOM 2151 N N . THR A 1 275 ? -24.765 -3.543 20.666 1.00 74.56 275 THR A N 1
ATOM 2152 C CA . THR A 1 275 ? -24.408 -4.305 19.470 1.00 74.56 275 THR A CA 1
ATOM 2153 C C . THR A 1 275 ? -23.016 -3.931 18.966 1.00 74.56 275 THR A C 1
ATOM 2155 O O . THR A 1 275 ? -22.698 -2.750 18.856 1.00 74.56 275 THR A O 1
ATOM 2158 N N . ILE A 1 276 ? -22.206 -4.936 18.623 1.00 83.88 276 ILE A N 1
ATOM 2159 C CA . ILE A 1 276 ? -20.978 -4.750 17.838 1.00 83.88 276 ILE A CA 1
ATOM 2160 C C . ILE A 1 276 ? -21.397 -4.452 16.396 1.00 83.88 276 ILE A C 1
ATOM 2162 O O . ILE A 1 276 ? -22.180 -5.212 15.824 1.00 83.88 276 ILE A O 1
ATOM 2166 N N . ASP A 1 277 ? -20.875 -3.373 15.821 1.00 87.75 277 ASP A N 1
ATOM 2167 C CA . ASP A 1 277 ? -21.131 -2.964 14.441 1.00 87.75 277 ASP A CA 1
ATOM 2168 C C . ASP A 1 277 ? -19.847 -2.963 13.588 1.00 87.75 277 ASP A C 1
ATOM 2170 O O . ASP A 1 277 ? -18.757 -3.327 14.042 1.00 87.75 277 ASP A O 1
ATOM 2174 N N . GLU A 1 278 ? -19.979 -2.576 12.319 1.00 90.62 278 GLU A N 1
ATOM 2175 C CA . GLU A 1 278 ? -18.856 -2.477 11.382 1.00 90.62 278 GLU A CA 1
ATOM 2176 C C . GLU A 1 278 ? -17.793 -1.465 11.841 1.00 90.62 278 GLU A C 1
ATOM 2178 O O . GLU A 1 278 ? -16.602 -1.687 11.615 1.00 90.62 278 GLU A O 1
ATOM 2183 N N . ALA A 1 279 ? -18.185 -0.389 12.534 1.00 90.00 279 ALA A N 1
ATOM 2184 C CA . ALA A 1 279 ? -17.261 0.639 13.004 1.00 90.00 279 ALA A CA 1
ATOM 2185 C C . ALA A 1 279 ? -16.295 0.096 14.070 1.00 90.00 279 ALA A C 1
ATOM 2187 O O . ALA A 1 279 ? -15.111 0.452 14.077 1.00 90.00 279 ALA A O 1
ATOM 2188 N N . GLU A 1 280 ? -16.758 -0.819 14.929 1.00 90.12 280 GLU A N 1
ATOM 2189 C CA . GLU A 1 280 ? -15.898 -1.504 15.897 1.00 90.12 280 GLU A CA 1
ATOM 2190 C C . GLU A 1 280 ? -14.815 -2.366 15.226 1.00 90.12 280 GLU A C 1
ATOM 2192 O O . GLU A 1 280 ? -13.694 -2.452 15.738 1.00 90.12 280 GLU A O 1
ATOM 2197 N N . ILE A 1 281 ? -15.103 -2.980 14.078 1.00 92.75 281 ILE A N 1
ATOM 2198 C CA . ILE A 1 281 ? -14.091 -3.720 13.314 1.00 92.75 281 ILE A CA 1
ATOM 2199 C C . ILE A 1 281 ? -13.164 -2.747 12.584 1.00 92.75 281 ILE A C 1
ATOM 2201 O O . ILE A 1 281 ? -11.945 -2.835 12.751 1.00 92.75 281 ILE A O 1
ATOM 2205 N N . THR A 1 282 ? -13.724 -1.778 11.851 1.00 94.62 282 THR A N 1
ATOM 2206 C CA . THR A 1 282 ? -12.974 -0.816 11.028 1.00 94.62 282 THR A CA 1
ATOM 2207 C C . THR A 1 282 ? -11.905 -0.078 11.830 1.00 94.62 282 THR A C 1
ATOM 2209 O O . THR A 1 282 ? -10.749 -0.037 11.411 1.00 94.62 282 THR A O 1
ATOM 2212 N N . LYS A 1 283 ? -12.222 0.410 13.039 1.00 93.62 283 LYS A N 1
ATOM 2213 C CA . LYS A 1 283 ? -11.253 1.145 13.877 1.00 93.62 283 LYS A CA 1
ATOM 2214 C C . LYS A 1 283 ? -10.087 0.294 14.408 1.00 93.62 283 LYS A C 1
ATOM 2216 O O . LYS A 1 283 ? -9.173 0.828 15.033 1.00 93.62 283 LYS A O 1
ATOM 2221 N N . ARG A 1 284 ? -10.124 -1.029 14.216 1.00 95.69 284 ARG A N 1
ATOM 2222 C CA . ARG A 1 284 ? -9.087 -1.977 14.664 1.00 95.69 284 ARG A CA 1
ATOM 2223 C C . ARG A 1 284 ? -8.293 -2.600 13.516 1.00 95.69 284 ARG A C 1
ATOM 2225 O O . ARG A 1 284 ? -7.305 -3.287 13.792 1.00 95.69 284 ARG A O 1
ATOM 2232 N N . LEU A 1 285 ? -8.685 -2.359 12.265 1.00 97.75 285 LEU A N 1
ATOM 2233 C CA . LEU A 1 285 ? -7.910 -2.743 11.084 1.00 97.75 285 LEU A CA 1
ATOM 2234 C C . LEU A 1 285 ? -6.594 -1.960 11.018 1.00 97.75 285 LEU A C 1
ATOM 2236 O O . LEU A 1 285 ? -6.468 -0.879 11.597 1.00 97.75 285 LEU A O 1
ATOM 2240 N N . TYR A 1 286 ? -5.619 -2.453 10.253 1.00 97.44 286 TYR A N 1
ATOM 2241 C CA . TYR A 1 286 ? -4.423 -1.658 9.931 1.00 97.44 286 TYR A CA 1
ATOM 2242 C C . TYR A 1 286 ? -4.769 -0.340 9.212 1.00 97.44 286 TYR A C 1
ATOM 2244 O O . TYR A 1 286 ? -4.010 0.628 9.278 1.00 97.44 286 TYR A O 1
ATOM 2252 N N . THR A 1 287 ? -5.928 -0.299 8.551 1.00 96.56 287 THR A N 1
ATOM 2253 C CA . THR A 1 287 ? -6.462 0.832 7.786 1.00 96.56 287 THR A CA 1
ATOM 2254 C C . THR A 1 287 ? -7.351 1.780 8.598 1.00 96.56 287 THR A C 1
ATOM 2256 O O . THR A 1 287 ? -7.925 2.684 8.012 1.00 96.56 287 THR A O 1
ATOM 2259 N N . ALA A 1 288 ? -7.444 1.643 9.926 1.00 93.88 288 ALA A N 1
ATOM 2260 C CA . ALA A 1 288 ? -8.418 2.349 10.778 1.00 93.88 288 ALA A CA 1
ATOM 2261 C C . ALA A 1 288 ? -8.556 3.875 10.577 1.00 93.88 288 ALA A C 1
ATOM 2263 O O . ALA A 1 288 ? -9.626 4.423 10.818 1.00 93.88 288 ALA A O 1
ATOM 2264 N N . ASN A 1 289 ? -7.491 4.561 10.150 1.00 90.50 289 ASN A N 1
ATOM 2265 C CA . ASN A 1 289 ? -7.472 6.016 9.935 1.00 90.50 289 ASN A CA 1
ATOM 2266 C C . ASN A 1 289 ? -7.460 6.411 8.447 1.00 90.50 289 ASN A C 1
ATOM 2268 O O . ASN A 1 289 ? -7.122 7.544 8.107 1.00 90.50 289 ASN A O 1
ATOM 2272 N N . LEU A 1 290 ? -7.758 5.469 7.557 1.00 94.62 290 LEU A N 1
ATOM 2273 C CA . LEU A 1 290 ? -7.777 5.660 6.113 1.00 94.62 290 LEU A CA 1
ATOM 2274 C C . LEU A 1 290 ? -9.220 5.557 5.612 1.00 94.62 290 LEU A C 1
ATOM 2276 O O . LEU A 1 290 ? -9.964 4.704 6.099 1.00 94.62 290 LEU A O 1
ATOM 2280 N N . PRO A 1 291 ? -9.629 6.375 4.627 1.00 95.06 291 PRO A N 1
ATOM 2281 C CA . PRO A 1 291 ? -10.857 6.095 3.899 1.00 95.06 291 PRO A CA 1
ATOM 2282 C C . PRO A 1 291 ? -10.702 4.791 3.110 1.00 95.06 291 PRO A C 1
ATOM 2284 O O . PRO A 1 291 ? -9.592 4.415 2.719 1.00 95.06 291 PRO A O 1
ATOM 2287 N N . ASP A 1 292 ? -11.817 4.130 2.819 1.00 96.88 292 ASP A N 1
ATOM 2288 C CA . ASP A 1 292 ? -11.820 3.000 1.893 1.00 96.88 292 ASP A CA 1
ATOM 2289 C C . ASP A 1 292 ? -11.310 3.425 0.501 1.00 96.88 292 ASP A C 1
ATOM 2291 O O . ASP A 1 292 ? -11.461 4.589 0.113 1.00 96.88 292 ASP A O 1
ATOM 2295 N N . PRO A 1 293 ? -10.653 2.523 -0.253 1.00 97.38 293 PRO A N 1
ATOM 2296 C CA . PRO A 1 293 ? -10.238 2.812 -1.616 1.00 97.38 293 PRO A CA 1
ATOM 2297 C C . PRO A 1 293 ? -11.457 3.044 -2.511 1.00 97.38 293 PRO A C 1
ATOM 2299 O O . PRO A 1 293 ? -12.371 2.225 -2.562 1.00 97.38 293 PRO A O 1
ATOM 2302 N N . ASP A 1 294 ? -11.428 4.124 -3.286 1.00 96.12 294 ASP A N 1
ATOM 2303 C CA . ASP A 1 294 ? -12.399 4.344 -4.359 1.00 96.12 294 ASP A CA 1
ATOM 2304 C C . ASP A 1 294 ? -12.098 3.432 -5.554 1.00 96.12 294 ASP A C 1
ATOM 2306 O O . ASP A 1 294 ? -13.006 2.920 -6.211 1.00 96.12 294 ASP A O 1
ATOM 2310 N N . LEU A 1 295 ? -10.806 3.227 -5.827 1.00 97.19 295 LEU A N 1
ATOM 2311 C CA . LEU A 1 295 ? -10.302 2.484 -6.974 1.00 97.19 295 LEU A CA 1
ATOM 2312 C C . LEU A 1 295 ? -9.186 1.531 -6.544 1.00 97.19 295 LEU A C 1
ATOM 2314 O O . LEU A 1 295 ? -8.195 1.948 -5.947 1.00 97.19 295 LEU A O 1
ATOM 2318 N N . ILE A 1 296 ? -9.308 0.258 -6.912 1.00 98.62 296 ILE A N 1
ATOM 2319 C CA . ILE A 1 296 ? -8.229 -0.724 -6.805 1.00 98.62 296 ILE A CA 1
ATOM 2320 C C . ILE A 1 296 ? -7.762 -1.081 -8.211 1.00 98.62 296 ILE A C 1
ATOM 2322 O O . ILE A 1 296 ? -8.515 -1.640 -9.008 1.00 98.62 296 ILE A O 1
ATOM 2326 N N . ILE A 1 297 ? -6.502 -0.776 -8.504 1.00 98.50 297 ILE A N 1
ATOM 2327 C CA . ILE A 1 297 ? -5.847 -1.094 -9.768 1.00 98.50 297 ILE A CA 1
ATOM 2328 C C . ILE A 1 297 ? -4.987 -2.336 -9.572 1.00 98.50 297 ILE A C 1
ATOM 2330 O O . ILE A 1 297 ? -4.126 -2.385 -8.694 1.00 98.50 297 ILE A O 1
ATOM 2334 N N . ARG A 1 298 ? -5.174 -3.339 -10.424 1.00 98.62 298 ARG A N 1
ATOM 2335 C CA . ARG A 1 298 ? -4.274 -4.487 -10.508 1.00 98.62 298 ARG A CA 1
ATOM 2336 C C . ARG A 1 298 ? -3.671 -4.584 -11.897 1.00 98.62 298 ARG A C 1
ATOM 2338 O O . ARG A 1 298 ? -4.394 -4.635 -12.886 1.00 98.62 298 ARG A O 1
ATOM 2345 N N . THR A 1 299 ? -2.348 -4.653 -11.946 1.00 98.50 299 THR A N 1
ATOM 2346 C CA . THR A 1 299 ? -1.581 -4.813 -13.183 1.00 98.50 299 THR A CA 1
ATOM 2347 C C . THR A 1 299 ? -1.354 -6.286 -13.526 1.00 98.50 299 THR A C 1
ATOM 2349 O O . THR A 1 299 ? -1.616 -7.187 -12.727 1.00 98.50 299 THR A O 1
ATOM 2352 N N . GLY A 1 300 ? -0.850 -6.550 -14.728 1.00 96.31 300 GLY A N 1
ATOM 2353 C CA . GLY A 1 300 ? -0.435 -7.875 -15.169 1.00 96.31 300 GLY A CA 1
ATOM 2354 C C . GLY A 1 300 ? -1.558 -8.846 -15.535 1.00 96.31 300 GLY A C 1
ATOM 2355 O O . GLY A 1 300 ? -1.335 -10.052 -15.461 1.00 96.31 300 GLY A O 1
ATOM 2356 N N . GLY A 1 301 ? -2.745 -8.363 -15.903 1.00 93.81 301 GLY A N 1
ATOM 2357 C CA . GLY A 1 301 ? -3.807 -9.156 -16.548 1.00 93.81 301 GLY A CA 1
ATOM 2358 C C . GLY A 1 301 ? -4.533 -10.169 -15.655 1.00 93.81 301 GLY A C 1
ATOM 2359 O O . GLY A 1 301 ? -5.284 -11.016 -16.133 1.00 93.81 301 GLY A O 1
ATOM 2360 N N . GLU A 1 302 ? -4.311 -10.124 -14.342 1.00 96.06 302 GLU A N 1
ATOM 2361 C CA . GLU A 1 302 ? -4.934 -11.046 -13.393 1.00 96.06 302 GLU A CA 1
ATOM 2362 C C . GLU A 1 302 ? -6.185 -10.425 -12.751 1.00 96.06 302 GLU A C 1
ATOM 2364 O O . GLU A 1 302 ? -6.108 -9.381 -12.108 1.00 96.06 302 GLU A O 1
ATOM 2369 N N . ASN A 1 303 ? -7.324 -11.122 -12.815 1.00 97.31 303 ASN A N 1
ATOM 2370 C CA . ASN A 1 303 ? -8.624 -10.593 -12.371 1.00 97.31 303 ASN A CA 1
ATOM 2371 C C . ASN A 1 303 ? -9.030 -11.097 -10.976 1.00 97.31 303 ASN A C 1
ATOM 2373 O O . ASN A 1 303 ? -9.976 -11.871 -10.829 1.00 97.31 303 ASN A O 1
ATOM 2377 N N . ARG A 1 304 ? -8.277 -10.722 -9.932 1.00 97.50 304 ARG A N 1
ATOM 2378 C CA . ARG A 1 304 ? -8.603 -11.043 -8.523 1.00 97.50 304 ARG A CA 1
ATOM 2379 C C . ARG A 1 304 ? -7.975 -10.047 -7.544 1.00 97.50 304 ARG A C 1
ATOM 2381 O O . ARG A 1 304 ? -6.997 -9.390 -7.877 1.00 97.50 304 ARG A O 1
ATOM 2388 N N . LEU A 1 305 ? -8.462 -10.000 -6.304 1.00 97.25 305 LEU A N 1
ATOM 2389 C CA . LEU A 1 305 ? -7.871 -9.163 -5.244 1.00 97.25 305 LEU A CA 1
ATOM 2390 C C . LEU A 1 305 ? -6.671 -9.807 -4.540 1.00 97.25 305 LEU A C 1
ATOM 2392 O O . LEU A 1 305 ? -5.887 -9.112 -3.910 1.00 97.25 305 LEU A O 1
ATOM 2396 N N . SER A 1 306 ? -6.509 -11.132 -4.621 1.00 96.94 306 SER A N 1
ATOM 2397 C CA . SER A 1 306 ? -5.414 -11.850 -3.943 1.00 96.94 306 SER A CA 1
ATOM 2398 C C . SER A 1 306 ? -5.287 -11.515 -2.445 1.00 96.94 306 SER A C 1
ATOM 2400 O O . SER A 1 306 ? -4.193 -11.231 -1.973 1.00 96.94 306 SER A O 1
ATOM 2402 N N . ASN A 1 307 ? -6.398 -11.550 -1.696 1.00 97.81 307 ASN A N 1
ATOM 2403 C CA . ASN A 1 307 ? -6.416 -11.245 -0.256 1.00 97.81 307 ASN A CA 1
ATOM 2404 C C . ASN A 1 307 ? -6.008 -9.789 0.080 1.00 97.81 307 ASN A C 1
ATOM 2406 O O . ASN A 1 307 ? -5.634 -9.506 1.210 1.00 97.81 307 ASN A O 1
ATOM 2410 N N . PHE A 1 308 ? -6.081 -8.851 -0.868 1.00 98.56 308 PHE A N 1
ATOM 2411 C CA . PHE A 1 308 ? -5.792 -7.436 -0.628 1.00 98.56 308 PHE A CA 1
ATOM 2412 C C . PHE A 1 308 ? -7.046 -6.661 -0.209 1.00 98.56 308 PHE A C 1
ATOM 2414 O O . PHE A 1 308 ? -8.083 -6.809 -0.851 1.00 98.56 308 PHE A O 1
ATOM 2421 N N . LEU A 1 309 ? -6.935 -5.853 0.856 1.00 98.12 309 LEU A N 1
ATOM 2422 C CA . LEU A 1 309 ? -7.956 -4.921 1.360 1.00 98.12 309 LEU A CA 1
ATOM 2423 C C . LEU A 1 309 ? -9.387 -5.492 1.405 1.00 98.12 309 LEU A C 1
ATOM 2425 O O . LEU A 1 309 ? -10.333 -4.796 1.077 1.00 98.12 309 LEU A O 1
ATOM 2429 N N . LEU A 1 310 ? -9.569 -6.761 1.795 1.00 97.81 310 LEU A N 1
ATOM 2430 C CA . LEU A 1 310 ? -10.854 -7.464 1.620 1.00 97.81 310 LEU A CA 1
ATOM 2431 C C . LEU A 1 310 ? -12.061 -6.764 2.260 1.00 97.81 310 LEU A C 1
ATOM 2433 O O . LEU A 1 310 ? -13.143 -6.806 1.686 1.00 97.81 310 LEU A O 1
ATOM 2437 N N . TRP A 1 311 ? -11.874 -6.158 3.434 1.00 97.62 311 TRP A N 1
ATOM 2438 C CA . TRP A 1 311 ? -12.915 -5.378 4.106 1.00 97.62 311 TRP A CA 1
ATOM 2439 C C . TRP A 1 311 ? -13.139 -4.039 3.398 1.00 97.62 311 TRP A C 1
ATOM 2441 O O . TRP A 1 311 ? -14.243 -3.745 2.957 1.00 97.62 311 TRP A O 1
ATOM 2451 N N . ASN A 1 312 ? -12.062 -3.272 3.208 1.00 97.31 312 ASN A N 1
ATOM 2452 C CA . ASN A 1 312 ? -12.107 -1.928 2.630 1.00 97.31 312 ASN A CA 1
ATOM 2453 C C . ASN A 1 312 ? -12.525 -1.912 1.143 1.00 97.31 312 ASN A C 1
ATOM 2455 O O . ASN A 1 312 ? -13.022 -0.915 0.637 1.00 97.31 312 ASN A O 1
ATOM 2459 N N . ALA A 1 313 ? -12.340 -3.013 0.413 1.00 97.00 313 ALA A N 1
ATOM 2460 C CA . ALA A 1 313 ? -12.649 -3.121 -1.012 1.00 97.00 313 ALA A CA 1
ATOM 2461 C C . ALA A 1 313 ? -14.147 -3.295 -1.317 1.00 97.00 313 ALA A C 1
ATOM 2463 O O . ALA A 1 313 ? -14.501 -3.409 -2.489 1.00 97.00 313 ALA A O 1
ATOM 2464 N N . ALA A 1 314 ? -15.020 -3.351 -0.303 1.00 96.12 314 ALA A N 1
ATOM 2465 C CA . ALA A 1 314 ? -16.431 -3.718 -0.454 1.00 96.12 314 ALA A CA 1
ATOM 2466 C C . ALA A 1 314 ? -17.182 -2.905 -1.526 1.00 96.12 314 ALA A C 1
ATOM 2468 O O . ALA A 1 314 ? -18.011 -3.463 -2.246 1.00 96.12 314 ALA A O 1
ATOM 2469 N N . TYR A 1 315 ? -16.857 -1.616 -1.663 1.00 94.62 315 TYR A N 1
ATOM 2470 C CA . TYR A 1 315 ? -17.469 -0.702 -2.636 1.00 94.62 315 TYR A CA 1
ATOM 2471 C C . TYR A 1 315 ? -16.458 -0.056 -3.590 1.00 94.62 315 TYR A C 1
ATOM 2473 O O . TYR A 1 315 ? -16.782 0.924 -4.265 1.00 94.62 315 TYR A O 1
ATOM 2481 N N . ALA A 1 316 ? -15.239 -0.590 -3.647 1.00 96.69 316 ALA A N 1
ATOM 2482 C CA . ALA A 1 316 ? -14.210 -0.084 -4.539 1.00 96.69 316 ALA A CA 1
ATOM 2483 C C . ALA A 1 316 ? -14.480 -0.517 -5.985 1.00 96.69 316 ALA A C 1
ATOM 2485 O O . ALA A 1 316 ? -14.852 -1.664 -6.250 1.00 96.69 316 ALA A O 1
ATOM 2486 N N . GLU A 1 317 ? -14.216 0.367 -6.944 1.00 97.06 317 GLU A N 1
ATOM 2487 C CA . GLU A 1 317 ? -14.140 -0.035 -8.345 1.00 97.06 317 GLU A CA 1
ATOM 2488 C C . GLU A 1 317 ? -12.856 -0.841 -8.580 1.00 97.06 317 GLU A C 1
ATOM 2490 O O . GLU A 1 317 ? -11.780 -0.497 -8.086 1.00 97.06 317 GLU A O 1
ATOM 2495 N N . LEU A 1 318 ? -12.958 -1.927 -9.348 1.00 97.81 318 LEU A N 1
ATOM 2496 C CA . LEU A 1 318 ? -11.843 -2.838 -9.610 1.00 97.81 318 LEU A CA 1
ATOM 2497 C C . LEU A 1 318 ? -11.380 -2.698 -11.062 1.00 97.81 318 LEU A C 1
ATOM 2499 O O . LEU A 1 318 ? -12.046 -3.176 -11.984 1.00 97.81 318 LEU A O 1
ATOM 2503 N N . CYS A 1 319 ? -10.234 -2.050 -11.265 1.00 97.81 319 CYS A N 1
ATOM 2504 C CA . CYS A 1 319 ? -9.620 -1.870 -12.576 1.00 97.81 319 CYS A CA 1
ATOM 2505 C C . CYS A 1 319 ? -8.497 -2.892 -12.777 1.00 97.81 319 CYS A C 1
ATOM 2507 O O . CYS A 1 319 ? -7.452 -2.831 -12.127 1.00 97.81 319 CYS A O 1
ATOM 2509 N N . PHE A 1 320 ? -8.697 -3.819 -13.709 1.00 98.19 320 PHE A N 1
ATOM 2510 C CA . PHE A 1 320 ? -7.688 -4.802 -14.095 1.00 98.19 320 PHE A CA 1
ATOM 2511 C C . PHE A 1 320 ? -7.023 -4.365 -15.400 1.00 98.19 320 PHE A C 1
ATOM 2513 O O . PHE A 1 320 ? -7.708 -4.142 -16.396 1.00 98.19 320 PHE A O 1
ATOM 2520 N N . SER A 1 321 ? -5.700 -4.217 -15.378 1.00 97.50 321 SER A N 1
ATOM 2521 C CA . SER A 1 321 ? -4.890 -3.804 -16.523 1.00 97.50 321 SER A CA 1
ATOM 2522 C C . SER A 1 321 ? -3.959 -4.931 -16.953 1.00 97.50 321 SER A C 1
ATOM 2524 O O . SER A 1 321 ? -3.289 -5.547 -16.119 1.00 97.50 321 SER A O 1
ATOM 2526 N N . ASP A 1 322 ? -3.879 -5.171 -18.260 1.00 97.50 322 ASP A N 1
ATOM 2527 C CA . ASP A 1 322 ? -2.952 -6.141 -18.855 1.00 97.50 322 ASP A CA 1
ATOM 2528 C C . ASP A 1 322 ? -1.495 -5.652 -18.841 1.00 97.50 322 ASP A C 1
ATOM 2530 O O . ASP A 1 322 ? -0.566 -6.451 -18.975 1.00 97.50 322 ASP A O 1
ATOM 2534 N N . VAL A 1 323 ? -1.275 -4.349 -18.628 1.00 98.06 323 VAL A N 1
ATOM 2535 C CA . VAL A 1 323 ? 0.063 -3.755 -18.539 1.00 98.06 323 VAL A CA 1
ATOM 2536 C C . VAL A 1 323 ? 0.802 -4.345 -17.338 1.00 98.06 323 VAL A C 1
ATOM 2538 O O . VAL A 1 323 ? 0.264 -4.397 -16.232 1.00 98.06 323 VAL A O 1
ATOM 2541 N N . LEU A 1 324 ? 2.039 -4.805 -17.537 1.00 98.56 324 LEU A N 1
ATOM 2542 C CA . LEU A 1 324 ? 2.882 -5.320 -16.455 1.00 98.56 324 LEU A CA 1
ATOM 2543 C C . LEU A 1 324 ? 3.371 -4.168 -15.571 1.00 98.56 324 LEU A C 1
ATOM 2545 O O . LEU A 1 324 ? 3.697 -3.101 -16.083 1.00 98.56 324 LEU A O 1
ATOM 2549 N N . TRP A 1 325 ? 3.487 -4.390 -14.255 1.00 98.31 325 TRP A N 1
ATOM 2550 C CA . TRP A 1 325 ? 3.822 -3.320 -13.305 1.00 98.31 325 TRP A CA 1
ATOM 2551 C C . TRP A 1 325 ? 5.030 -2.447 -13.701 1.00 98.31 325 TRP A C 1
ATOM 2553 O O . TRP A 1 325 ? 4.888 -1.227 -13.659 1.00 98.31 325 TRP A O 1
ATOM 2563 N N . PRO A 1 326 ? 6.188 -2.985 -14.140 1.00 98.00 326 PRO A N 1
ATOM 2564 C CA . PRO A 1 326 ? 7.313 -2.135 -14.545 1.00 98.00 326 PRO A CA 1
ATOM 2565 C C . PRO A 1 326 ? 6.985 -1.136 -15.673 1.00 98.00 326 PRO A C 1
ATOM 2567 O O . PRO A 1 326 ? 7.522 -0.022 -15.686 1.00 98.00 326 PRO A O 1
ATOM 2570 N N . ASP A 1 327 ? 6.054 -1.488 -16.560 1.00 97.94 327 ASP A N 1
ATOM 2571 C CA . ASP A 1 327 ? 5.632 -0.679 -17.709 1.00 97.94 327 ASP A CA 1
ATOM 2572 C C . ASP A 1 327 ? 4.399 0.193 -17.422 1.00 97.94 327 ASP A C 1
ATOM 2574 O O . ASP A 1 327 ? 4.064 1.038 -18.243 1.00 97.94 327 ASP A O 1
ATOM 2578 N N . PHE A 1 328 ? 3.749 0.048 -16.261 1.00 97.62 328 PHE A N 1
ATOM 2579 C CA . PHE A 1 328 ? 2.552 0.815 -15.897 1.00 97.62 328 PHE A CA 1
ATOM 2580 C C . PHE A 1 328 ? 2.896 2.286 -15.637 1.00 97.62 328 PHE A C 1
ATOM 2582 O O . PHE A 1 328 ? 3.279 2.655 -14.531 1.00 97.62 328 PHE A O 1
ATOM 2589 N N . ASP A 1 329 ? 2.843 3.126 -16.664 1.00 93.56 329 ASP A N 1
ATOM 2590 C CA . ASP A 1 329 ? 3.262 4.522 -16.609 1.00 93.56 329 ASP A CA 1
ATOM 2591 C C . ASP A 1 329 ? 2.127 5.516 -16.337 1.00 93.56 329 ASP A C 1
ATOM 2593 O O . ASP A 1 329 ? 1.033 5.152 -15.910 1.00 93.56 329 ASP A O 1
ATOM 2597 N N . GLU A 1 330 ? 2.435 6.803 -16.490 1.00 90.12 330 GLU A N 1
ATOM 2598 C CA . GLU A 1 330 ? 1.492 7.898 -16.259 1.00 90.12 330 GLU A CA 1
ATOM 2599 C C . GLU A 1 330 ? 0.300 7.816 -17.212 1.00 90.12 330 GLU A C 1
ATOM 2601 O O . GLU A 1 330 ? -0.824 8.047 -16.782 1.00 90.12 330 GLU A O 1
ATOM 2606 N N . VAL A 1 331 ? 0.523 7.392 -18.460 1.00 90.69 331 VAL A N 1
ATOM 2607 C CA . VAL A 1 331 ? -0.548 7.206 -19.444 1.00 90.69 331 VAL A CA 1
ATOM 2608 C C . VAL A 1 331 ? -1.471 6.075 -18.995 1.00 90.69 331 VAL A C 1
ATOM 2610 O O . VAL A 1 331 ? -2.685 6.256 -18.943 1.00 90.69 331 VAL A O 1
ATOM 2613 N N . ALA A 1 332 ? -0.911 4.936 -18.577 1.00 94.62 332 ALA A N 1
ATOM 2614 C CA . ALA A 1 332 ? -1.705 3.818 -18.063 1.00 94.62 332 ALA A CA 1
ATOM 2615 C C . ALA A 1 332 ? -2.498 4.188 -16.789 1.00 94.62 332 ALA A C 1
ATOM 2617 O O . ALA A 1 332 ? -3.627 3.730 -16.586 1.00 94.62 332 ALA A O 1
ATOM 2618 N N . LEU A 1 333 ? -1.933 5.039 -15.928 1.00 93.44 333 LEU A N 1
ATOM 2619 C CA . LEU A 1 333 ? -2.628 5.563 -14.754 1.00 93.44 333 LEU A CA 1
ATOM 2620 C C . LEU A 1 333 ? -3.781 6.507 -15.138 1.00 93.44 333 LEU A C 1
ATOM 2622 O O . LEU A 1 333 ? -4.872 6.384 -14.579 1.00 93.44 333 LEU A O 1
ATOM 2626 N N . GLU A 1 334 ? -3.566 7.422 -16.088 1.00 90.00 334 GLU A N 1
ATOM 2627 C CA . GLU A 1 334 ? -4.610 8.314 -16.618 1.00 90.00 334 GLU A CA 1
ATOM 2628 C C . GLU A 1 334 ? -5.763 7.520 -17.234 1.00 90.00 334 GLU A C 1
ATOM 2630 O O . GLU A 1 334 ? -6.931 7.846 -17.009 1.00 90.00 334 GLU A O 1
ATOM 2635 N N . GLU A 1 335 ? -5.459 6.441 -17.958 1.00 91.69 335 GLU A N 1
ATOM 2636 C CA . GLU A 1 335 ? -6.462 5.533 -18.513 1.00 91.69 335 GLU A CA 1
ATOM 2637 C C . GLU A 1 335 ? -7.305 4.876 -17.414 1.00 91.69 335 GLU A C 1
ATOM 2639 O O . GLU A 1 335 ? -8.535 4.848 -17.521 1.00 91.69 335 GLU A O 1
ATOM 2644 N N . ALA A 1 336 ? -6.677 4.405 -16.332 1.00 94.00 336 ALA A N 1
ATOM 2645 C CA . ALA A 1 336 ? -7.378 3.794 -15.202 1.00 94.00 336 ALA A CA 1
ATOM 2646 C C . ALA A 1 336 ? -8.275 4.797 -14.451 1.00 94.00 336 ALA A C 1
ATOM 2648 O O . ALA A 1 336 ? -9.416 4.478 -14.109 1.00 94.00 336 ALA A O 1
ATOM 2649 N N . ILE A 1 337 ? -7.804 6.030 -14.238 1.00 90.81 337 ILE A N 1
ATOM 2650 C CA . ILE A 1 337 ? -8.598 7.101 -13.609 1.00 90.81 337 ILE A CA 1
ATOM 2651 C C . ILE A 1 337 ? -9.750 7.530 -14.525 1.00 90.81 337 ILE A C 1
ATOM 2653 O O . ILE A 1 337 ? -10.884 7.687 -14.079 1.00 90.81 337 ILE A O 1
ATOM 2657 N N . THR A 1 338 ? -9.497 7.653 -15.827 1.00 89.50 338 THR A N 1
ATOM 2658 C CA . THR A 1 338 ? -10.534 7.975 -16.818 1.00 89.50 338 THR A CA 1
ATOM 2659 C C . THR A 1 338 ? -11.589 6.873 -16.901 1.00 89.50 338 THR A C 1
ATOM 2661 O O . THR A 1 338 ? -12.776 7.149 -17.079 1.00 89.50 338 THR A O 1
ATOM 2664 N N . TRP A 1 339 ? -11.176 5.611 -16.784 1.00 92.25 339 TRP A N 1
ATOM 2665 C CA . TRP A 1 339 ? -12.089 4.477 -16.686 1.00 92.25 339 TRP A CA 1
ATOM 2666 C C . TRP A 1 339 ? -12.958 4.562 -15.427 1.00 92.25 339 TRP A C 1
ATOM 2668 O O . TRP A 1 339 ? -14.161 4.319 -15.519 1.00 92.25 339 TRP A O 1
ATOM 2678 N N . TYR A 1 340 ? -12.381 4.966 -14.291 1.00 92.44 340 TYR A N 1
ATOM 2679 C CA . TYR A 1 340 ? -13.109 5.166 -13.038 1.00 92.44 340 TYR A CA 1
ATOM 2680 C C . TYR A 1 340 ? -14.150 6.287 -13.167 1.00 92.44 340 TYR A C 1
ATOM 2682 O O . TYR A 1 340 ? -15.320 6.060 -12.872 1.00 92.44 340 TYR A O 1
ATOM 2690 N N . GLY A 1 341 ? -13.780 7.446 -13.721 1.00 88.56 341 GLY A N 1
ATOM 2691 C CA . GLY A 1 341 ? -14.688 8.593 -13.867 1.00 88.56 341 GLY A CA 1
ATOM 2692 C C . GLY A 1 341 ? -15.886 8.357 -14.802 1.00 88.56 341 GLY A C 1
ATOM 2693 O O . GLY A 1 341 ? -16.820 9.151 -14.831 1.00 88.56 341 GLY A O 1
ATOM 2694 N N . LYS A 1 342 ? -15.889 7.260 -15.574 1.00 87.94 342 LYS A N 1
ATOM 2695 C CA . LYS A 1 342 ? -17.025 6.834 -16.415 1.00 87.94 342 LYS A CA 1
ATOM 2696 C C . LYS A 1 342 ? -18.028 5.943 -15.674 1.00 87.94 342 LYS A C 1
ATOM 2698 O O . LYS A 1 342 ? -19.058 5.589 -16.251 1.00 87.94 342 LYS A O 1
ATOM 2703 N N . ARG A 1 343 ? -17.727 5.516 -14.446 1.00 84.31 343 ARG A N 1
ATOM 2704 C CA . ARG A 1 343 ? -18.579 4.616 -13.660 1.00 84.31 343 ARG A CA 1
ATOM 2705 C C . ARG A 1 343 ? -19.737 5.383 -13.030 1.00 84.31 343 ARG A C 1
ATOM 2707 O O . ARG A 1 343 ? -19.559 6.471 -12.500 1.00 84.31 343 ARG A O 1
ATOM 2714 N N . ASN A 1 344 ? -20.929 4.786 -13.059 1.00 74.31 344 ASN A N 1
ATOM 2715 C CA . ASN A 1 344 ? -22.068 5.282 -12.288 1.00 74.31 344 ASN A CA 1
ATOM 2716 C C . ASN A 1 344 ? -22.085 4.569 -10.925 1.00 74.31 344 ASN A C 1
ATOM 2718 O O . ASN A 1 344 ? -22.476 3.402 -10.836 1.00 74.31 344 ASN A O 1
ATOM 2722 N N . ARG A 1 345 ? -21.614 5.254 -9.878 1.00 72.19 345 ARG A N 1
ATOM 2723 C CA . ARG A 1 345 ? -21.489 4.709 -8.519 1.00 72.19 345 ARG A CA 1
ATOM 2724 C C . ARG A 1 345 ? -22.838 4.791 -7.813 1.00 72.19 345 ARG A C 1
ATOM 2726 O O . ARG A 1 345 ? -23.281 5.865 -7.427 1.00 72.19 345 ARG A O 1
ATOM 2733 N N . ARG A 1 346 ? -23.496 3.644 -7.645 1.00 61.41 346 ARG A N 1
ATOM 2734 C CA . ARG A 1 346 ? -24.867 3.590 -7.110 1.00 61.41 346 ARG A CA 1
ATOM 2735 C C . ARG A 1 346 ? -24.967 3.163 -5.647 1.00 61.41 346 ARG A C 1
ATOM 2737 O O . ARG A 1 346 ? -26.031 3.334 -5.078 1.00 61.41 346 ARG A O 1
ATOM 2744 N N . PHE A 1 347 ? -23.913 2.606 -5.036 1.00 62.38 347 PHE A N 1
ATOM 2745 C CA . PHE A 1 347 ? -23.889 2.134 -3.632 1.00 62.38 347 PHE A CA 1
ATOM 2746 C C . PHE A 1 347 ? -25.178 1.411 -3.165 1.00 62.38 347 PHE A C 1
ATOM 2748 O O . PHE A 1 347 ? -25.615 1.559 -2.029 1.00 62.38 347 PHE A O 1
ATOM 2755 N N . GLY A 1 348 ? -25.824 0.645 -4.054 1.00 48.00 348 GLY A N 1
ATOM 2756 C CA . GLY A 1 348 ? -27.089 -0.049 -3.770 1.00 48.00 348 GLY A CA 1
ATOM 2757 C C . GLY A 1 348 ? -28.380 0.773 -3.942 1.00 48.00 348 GLY A C 1
ATOM 2758 O O . GLY A 1 348 ? -29.462 0.192 -3.883 1.00 48.00 348 GLY A O 1
ATOM 2759 N N . GLY A 1 349 ? -28.303 2.076 -4.215 1.00 44.94 349 GLY A N 1
ATOM 2760 C CA . GLY A 1 349 ? -29.434 2.919 -4.608 1.00 44.94 349 GLY A CA 1
ATOM 2761 C C . GLY A 1 349 ? -29.925 2.626 -6.033 1.00 44.94 349 GLY A C 1
ATOM 2762 O O . GLY A 1 349 ? -29.140 2.337 -6.939 1.00 44.94 349 GLY A O 1
ATOM 2763 N N . ARG A 1 350 ? -31.244 2.687 -6.240 1.00 42.78 350 ARG A N 1
ATOM 2764 C CA . ARG A 1 350 ? -31.876 2.693 -7.568 1.00 42.78 350 ARG A CA 1
ATOM 2765 C C . ARG A 1 350 ? -32.318 4.124 -7.882 1.00 42.78 350 ARG A C 1
ATOM 2767 O O . ARG A 1 350 ? -32.802 4.804 -6.989 1.00 42.78 350 ARG A O 1
ATOM 2774 N N . GLU A 1 351 ? -32.113 4.566 -9.120 1.00 53.69 351 GLU A N 1
ATOM 2775 C CA . GLU A 1 351 ? -32.802 5.748 -9.655 1.00 53.69 351 GLU A CA 1
ATOM 2776 C C . GLU A 1 351 ? -34.263 5.338 -9.898 1.00 53.69 351 GLU A C 1
ATOM 2778 O O . GLU A 1 351 ? -34.488 4.268 -10.476 1.00 53.69 351 GLU A O 1
ATOM 2783 N N . ASP A 1 352 ? -35.209 6.129 -9.387 1.00 44.12 352 ASP A N 1
ATOM 2784 C CA . ASP A 1 352 ? -36.653 5.932 -9.591 1.00 44.12 352 ASP A CA 1
ATOM 2785 C C . ASP A 1 352 ? -37.068 6.109 -11.061 1.00 44.12 352 ASP A C 1
ATOM 2787 O O . ASP A 1 352 ? -36.526 7.023 -11.733 1.00 44.12 352 ASP A O 1
#

Organism: NCBI:txid382360

Solvent-accessible surface area (backbone atoms only — not comparable to full-atom values): 20901 Å² total; per-residue (Å²): 132,88,80,91,82,91,83,89,82,90,81,88,89,85,87,91,82,80,77,70,72,70,60,62,57,58,56,57,54,60,58,55,57,56,55,55,60,59,56,63,68,67,73,75,76,82,86,89,83,90,88,82,89,88,86,86,82,88,80,94,78,90,78,84,78,80,50,78,64,62,59,49,58,59,60,61,73,74,65,92,78,95,80,85,76,74,52,56,54,43,20,42,29,36,43,70,30,31,24,52,58,51,10,54,80,68,77,41,60,48,69,55,15,46,52,42,31,52,55,33,52,56,50,51,56,61,63,39,44,65,75,78,93,74,75,100,69,86,90,69,76,70,72,34,57,55,38,39,35,39,38,37,56,74,34,44,60,71,54,74,79,51,60,68,73,56,52,55,50,52,46,55,48,52,25,52,51,29,53,52,46,59,71,31,63,52,24,66,65,18,37,30,31,45,40,77,27,51,57,7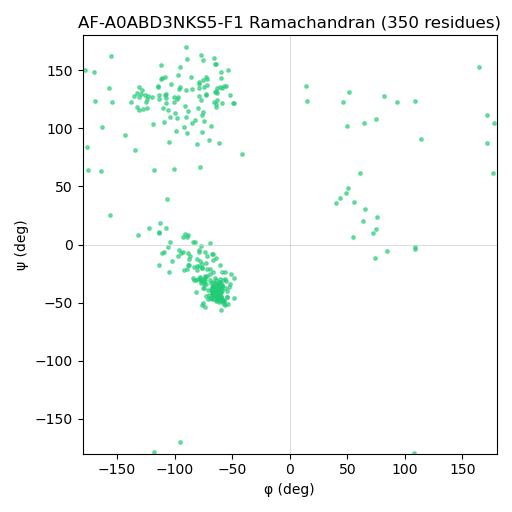2,80,48,83,86,53,56,64,69,35,48,51,30,46,55,49,30,29,50,54,10,46,52,25,30,51,56,37,56,73,65,73,81,46,66,81,84,56,40,31,37,39,32,42,25,37,48,25,33,26,67,59,37,52,50,52,16,49,51,53,49,53,50,34,41,75,70,67,74,46,74,69,95,87,66,80,88,53,70,64,68,45,46,64,46,31,74,56,44,93,53,79,58,35,43,30,36,40,25,27,38,61,49,93,71,66,84,52,50,53,58,73,50,46,75,81,31,45,78,48,67,34,69,50,31,28,54,72,54,44,71,67,58,49,50,50,54,45,54,56,54,40,70,59,86,88,50,94,87,60,77,87,131